Protein AF-A0A1Q6X450-F1 (afdb_monomer)

Solvent-accessible surface area (backbone atoms only — not comparable to full-atom values): 12994 Å² total; per-residue (Å²): 98,76,76,64,10,59,70,52,28,35,80,42,92,73,46,72,23,41,44,49,11,11,34,41,32,52,37,40,75,57,42,72,79,44,81,92,74,41,58,62,62,52,50,54,51,56,39,42,77,74,73,40,52,59,39,91,78,41,40,100,85,34,19,62,45,65,54,84,66,85,72,80,54,92,88,52,59,52,76,46,48,41,60,34,42,68,47,45,43,49,44,47,64,78,29,22,74,69,70,70,44,71,83,87,37,48,73,47,53,78,44,42,41,68,45,80,46,72,25,98,88,66,50,73,50,52,33,24,37,32,34,32,41,31,45,37,79,40,33,38,67,43,32,44,80,76,43,70,26,79,62,58,88,90,60,59,51,77,44,76,44,80,45,69,22,22,21,20,38,34,23,41,81,80,58,48,66,44,32,70,38,61,40,55,67,71,42,33,70,63,51,36,55,52,49,48,50,38,46,76,69,46,61,75,78,51,79,79,76,76,89,71,78,97,53,80,77,58,57,60,54,44,55,54,49,60,66,66,76,109

Structure (mmCIF, N/CA/C/O backbone):
data_AF-A0A1Q6X450-F1
#
_entry.id   AF-A0A1Q6X450-F1
#
loop_
_atom_site.group_PDB
_atom_site.id
_atom_site.type_symbol
_atom_site.label_atom_id
_atom_site.label_alt_id
_atom_site.label_comp_id
_atom_site.label_asym_id
_atom_site.label_entity_id
_atom_site.label_seq_id
_atom_site.pdbx_PDB_ins_code
_atom_site.Cartn_x
_atom_site.Cartn_y
_atom_site.Cartn_z
_atom_site.occupancy
_atom_site.B_iso_or_equiv
_atom_site.auth_seq_id
_atom_site.auth_comp_id
_atom_site.auth_asym_id
_atom_site.auth_atom_id
_atom_site.pdbx_PDB_model_num
ATOM 1 N N . MET A 1 1 ? 13.441 -11.326 -7.162 1.00 76.81 1 MET A N 1
ATOM 2 C CA . MET A 1 1 ? 12.000 -11.013 -7.055 1.00 76.81 1 MET A CA 1
ATOM 3 C C . MET A 1 1 ? 11.526 -10.972 -5.606 1.00 76.81 1 MET A C 1
ATOM 5 O O . MET A 1 1 ? 11.163 -9.900 -5.158 1.00 76.81 1 MET A O 1
ATOM 9 N N . ALA A 1 2 ? 11.617 -12.073 -4.847 1.00 89.88 2 ALA A N 1
ATOM 10 C CA . ALA A 1 2 ? 11.017 -12.195 -3.508 1.00 89.88 2 ALA A CA 1
ATOM 11 C C . ALA A 1 2 ? 11.376 -11.088 -2.494 1.00 89.88 2 ALA A C 1
ATOM 13 O O . ALA A 1 2 ? 10.480 -10.496 -1.906 1.00 89.88 2 ALA A O 1
ATOM 14 N N . ILE A 1 3 ? 12.665 -10.778 -2.308 1.00 89.81 3 ILE A N 1
ATOM 15 C CA . ILE A 1 3 ? 13.088 -9.719 -1.368 1.00 89.81 3 ILE A CA 1
ATOM 16 C C . ILE A 1 3 ? 12.647 -8.335 -1.867 1.00 89.81 3 ILE A C 1
ATOM 18 O O . ILE A 1 3 ? 12.194 -7.509 -1.089 1.00 89.81 3 ILE A O 1
ATOM 22 N N . ARG A 1 4 ? 12.719 -8.106 -3.185 1.00 89.31 4 ARG A N 1
ATOM 23 C CA . ARG A 1 4 ? 12.351 -6.828 -3.820 1.00 89.31 4 ARG A CA 1
ATOM 24 C C . ARG A 1 4 ? 10.856 -6.522 -3.697 1.00 89.31 4 ARG A C 1
ATOM 26 O O . ARG A 1 4 ? 10.482 -5.361 -3.739 1.00 89.31 4 ARG A O 1
ATOM 33 N N . ALA A 1 5 ? 10.021 -7.549 -3.537 1.00 95.06 5 ALA A N 1
ATOM 34 C CA . ALA A 1 5 ? 8.585 -7.387 -3.336 1.00 95.06 5 ALA A CA 1
ATOM 35 C C . ALA A 1 5 ? 8.258 -6.645 -2.033 1.00 95.06 5 ALA A C 1
ATOM 37 O O . ALA A 1 5 ? 7.215 -6.015 -1.949 1.00 95.06 5 ALA A O 1
ATOM 38 N N . LEU A 1 6 ? 9.148 -6.678 -1.033 1.00 93.75 6 LEU A N 1
ATOM 39 C CA . LEU A 1 6 ? 8.926 -5.989 0.241 1.00 93.75 6 LEU A CA 1
ATOM 40 C C . LEU A 1 6 ? 8.792 -4.473 0.076 1.00 93.75 6 LEU A C 1
ATOM 42 O O . LEU A 1 6 ? 8.015 -3.865 0.798 1.00 93.75 6 LEU A O 1
ATOM 46 N N . ASP A 1 7 ? 9.466 -3.885 -0.914 1.00 94.19 7 ASP A N 1
ATOM 47 C CA . ASP A 1 7 ? 9.331 -2.459 -1.228 1.00 94.19 7 ASP A CA 1
ATOM 48 C C . ASP A 1 7 ? 7.941 -2.098 -1.785 1.00 94.19 7 ASP A C 1
ATOM 50 O O . ASP A 1 7 ? 7.552 -0.939 -1.769 1.00 94.19 7 ASP A O 1
ATOM 54 N N . TYR A 1 8 ? 7.196 -3.088 -2.283 1.00 96.25 8 TYR A N 1
ATOM 55 C CA . TYR A 1 8 ? 5.859 -2.953 -2.871 1.00 96.25 8 TYR A CA 1
ATOM 56 C C . TYR A 1 8 ? 4.768 -3.491 -1.931 1.00 96.25 8 TYR A C 1
ATOM 58 O O . TYR A 1 8 ? 3.663 -3.825 -2.362 1.00 96.25 8 TYR A O 1
ATOM 66 N N . CYS A 1 9 ? 5.079 -3.616 -0.644 1.00 95.31 9 CYS A N 1
ATOM 67 C CA . CYS A 1 9 ? 4.142 -4.040 0.383 1.00 95.31 9 CYS A CA 1
ATOM 68 C C . CYS A 1 9 ? 3.647 -2.829 1.186 1.00 95.31 9 CYS A C 1
ATOM 70 O O . CYS A 1 9 ? 4.410 -1.889 1.406 1.00 95.31 9 CYS A O 1
ATOM 72 N N . PRO A 1 10 ? 2.399 -2.844 1.686 1.00 91.75 10 PRO A N 1
ATOM 73 C CA . PRO A 1 10 ? 1.980 -1.854 2.669 1.00 91.75 10 PRO A CA 1
ATOM 74 C C . PRO A 1 10 ? 2.806 -2.008 3.968 1.00 91.75 10 PRO A C 1
ATOM 76 O O . PRO A 1 10 ? 3.072 -3.139 4.389 1.00 91.75 10 PRO A O 1
ATOM 79 N N . PRO A 1 11 ? 3.181 -0.901 4.641 1.00 87.75 11 PRO A N 1
ATOM 80 C CA . PRO A 1 11 ? 4.029 -0.938 5.840 1.00 87.75 11 PRO A CA 1
ATOM 81 C C . PRO A 1 11 ? 3.287 -1.428 7.094 1.00 87.75 11 PRO A C 1
ATOM 83 O O . PRO A 1 11 ? 3.899 -1.808 8.091 1.00 87.75 11 PRO A O 1
ATOM 86 N N . THR A 1 12 ? 1.955 -1.420 7.066 1.00 86.88 12 THR A N 1
ATOM 87 C CA . THR A 1 12 ? 1.083 -1.860 8.160 1.00 86.88 12 THR A CA 1
ATOM 88 C C . THR A 1 12 ? 0.235 -3.036 7.705 1.00 86.88 12 THR A C 1
ATOM 90 O O . THR A 1 12 ? -0.052 -3.147 6.523 1.00 86.88 12 THR A O 1
ATOM 93 N N . ASP A 1 13 ? -0.153 -3.926 8.627 1.00 83.88 13 ASP A N 1
ATOM 94 C CA . ASP A 1 13 ? -1.120 -5.018 8.396 1.00 83.88 13 ASP A CA 1
ATOM 95 C C . ASP A 1 13 ? -0.927 -5.836 7.102 1.00 83.88 13 ASP A C 1
ATOM 97 O O . ASP A 1 13 ? -1.888 -6.248 6.458 1.00 83.88 13 ASP A O 1
ATOM 101 N N . LEU A 1 14 ? 0.337 -6.101 6.751 1.00 89.94 14 LEU A N 1
ATOM 102 C CA . LEU A 1 14 ? 0.723 -6.902 5.591 1.00 89.94 14 LEU A CA 1
ATOM 103 C C . LEU A 1 14 ? 0.071 -8.293 5.603 1.00 89.94 14 LEU A C 1
ATOM 105 O O . LEU A 1 14 ? 0.249 -9.062 6.553 1.00 89.94 14 LEU A O 1
ATOM 109 N N . THR A 1 15 ? -0.609 -8.644 4.511 1.00 91.94 15 THR A N 1
ATOM 110 C CA . THR A 1 15 ? -1.153 -9.986 4.271 1.00 91.94 15 THR A CA 1
ATOM 111 C C . THR A 1 15 ? -0.384 -10.729 3.175 1.00 91.94 15 THR A C 1
ATOM 113 O O . THR A 1 15 ? 0.330 -10.138 2.364 1.00 91.94 15 THR A O 1
ATOM 116 N N . PHE A 1 16 ? -0.567 -12.051 3.090 1.00 95.69 16 PHE A N 1
ATOM 117 C CA . PHE A 1 16 ? -0.011 -12.838 1.981 1.00 95.69 16 PHE A CA 1
ATOM 118 C C . PHE A 1 16 ? -0.564 -12.426 0.611 1.00 95.69 16 PHE A C 1
ATOM 120 O O . PHE A 1 16 ? 0.135 -12.567 -0.390 1.00 95.69 16 PHE A O 1
ATOM 127 N N . SER A 1 17 ? -1.793 -11.905 0.567 1.00 95.81 17 SER A N 1
ATOM 128 C CA . SER A 1 17 ? -2.412 -11.416 -0.669 1.00 95.81 17 SER A CA 1
ATOM 129 C C . SER A 1 17 ? -1.717 -10.147 -1.163 1.00 95.81 17 SER A C 1
ATOM 131 O O . SER A 1 17 ? -1.435 -10.020 -2.353 1.00 95.81 17 SER A O 1
ATOM 133 N N . ASP A 1 18 ? -1.372 -9.247 -0.237 1.00 96.00 18 ASP A N 1
ATOM 134 C CA . ASP A 1 18 ? -0.605 -8.038 -0.544 1.00 96.00 18 ASP A CA 1
ATOM 135 C C . ASP A 1 18 ? 0.801 -8.400 -1.022 1.00 96.00 18 ASP A C 1
ATOM 137 O O . ASP A 1 18 ? 1.260 -7.878 -2.033 1.00 96.00 18 ASP A O 1
ATOM 141 N N . TYR A 1 19 ? 1.462 -9.350 -0.348 1.00 97.25 19 TYR A N 1
ATOM 142 C CA . TYR A 1 19 ? 2.783 -9.824 -0.760 1.00 97.25 19 TYR A CA 1
ATOM 143 C C . TYR A 1 19 ? 2.768 -10.466 -2.154 1.00 97.25 19 TYR A C 1
ATOM 145 O O . TYR A 1 19 ? 3.679 -10.227 -2.947 1.00 97.25 19 TYR A O 1
ATOM 153 N N . LEU A 1 20 ? 1.740 -11.257 -2.482 1.00 97.75 20 LEU A N 1
ATOM 154 C CA . LEU A 1 20 ? 1.579 -11.830 -3.820 1.00 97.75 20 LEU A CA 1
ATOM 155 C C . LEU A 1 20 ? 1.474 -10.725 -4.876 1.00 97.75 20 LEU A C 1
ATOM 157 O O . LEU A 1 20 ? 2.218 -10.741 -5.854 1.00 97.75 20 LEU A O 1
ATOM 161 N N . SER A 1 21 ? 0.600 -9.742 -4.668 1.00 97.88 21 SER A N 1
ATOM 162 C CA . SER A 1 21 ? 0.447 -8.623 -5.601 1.00 97.88 21 SER A CA 1
ATOM 163 C C . SER A 1 21 ? 1.714 -7.778 -5.706 1.00 97.88 21 SER A C 1
ATOM 165 O O . SER A 1 21 ? 2.116 -7.416 -6.812 1.00 97.88 21 SER A O 1
ATOM 167 N N . ALA A 1 22 ? 2.418 -7.555 -4.598 1.00 97.56 22 ALA A N 1
ATOM 168 C CA . ALA A 1 22 ? 3.719 -6.896 -4.581 1.00 97.56 22 ALA A CA 1
ATOM 169 C C . ALA A 1 22 ? 4.762 -7.656 -5.413 1.00 97.56 22 ALA A C 1
ATOM 171 O O . ALA A 1 22 ? 5.470 -7.060 -6.227 1.00 97.56 22 ALA A O 1
ATOM 172 N N . LEU A 1 23 ? 4.814 -8.983 -5.259 1.00 97.12 23 LEU A N 1
ATOM 173 C CA . LEU A 1 23 ? 5.728 -9.867 -5.976 1.00 97.12 23 LEU A CA 1
ATOM 174 C C . LEU A 1 23 ? 5.482 -9.852 -7.485 1.00 97.12 23 LEU A C 1
ATOM 176 O O . LEU A 1 23 ? 6.441 -9.774 -8.252 1.00 97.12 23 LEU A O 1
ATOM 180 N N . LEU A 1 24 ? 4.217 -9.907 -7.902 1.00 96.94 24 LEU A N 1
ATOM 181 C CA . LEU A 1 24 ? 3.833 -9.818 -9.311 1.00 96.94 24 LEU A CA 1
ATOM 182 C C . LEU A 1 24 ? 4.165 -8.435 -9.886 1.00 96.94 24 LEU A C 1
ATOM 184 O O . LEU A 1 24 ? 4.642 -8.335 -11.014 1.00 96.94 24 LEU A O 1
ATOM 188 N N . THR A 1 25 ? 3.947 -7.372 -9.107 1.00 96.69 25 THR A N 1
ATOM 189 C CA . THR A 1 25 ? 4.183 -5.990 -9.554 1.00 96.69 25 THR A CA 1
ATOM 190 C C . THR A 1 25 ? 5.661 -5.733 -9.797 1.00 96.69 25 THR A C 1
ATOM 192 O O . THR A 1 25 ? 6.027 -5.274 -10.875 1.00 96.69 25 THR A O 1
ATOM 195 N N . ILE A 1 26 ? 6.524 -6.074 -8.835 1.00 94.94 26 ILE A N 1
ATOM 196 C CA . ILE A 1 26 ? 7.964 -5.842 -8.991 1.00 94.94 26 ILE A CA 1
ATOM 197 C C . ILE A 1 26 ? 8.580 -6.722 -10.079 1.00 94.94 26 ILE A C 1
ATOM 199 O O . ILE A 1 26 ? 9.577 -6.340 -10.686 1.00 94.94 26 ILE A O 1
ATOM 203 N N . ASP A 1 27 ? 8.001 -7.895 -10.340 1.00 94.12 27 ASP A N 1
ATOM 204 C CA . ASP A 1 27 ? 8.377 -8.687 -11.507 1.00 94.12 27 ASP A CA 1
ATOM 205 C C . ASP A 1 27 ? 8.092 -7.933 -12.800 1.00 94.12 27 ASP A C 1
ATOM 207 O O . ASP A 1 27 ? 8.984 -7.784 -13.623 1.00 94.12 27 ASP A O 1
ATOM 211 N N . ARG A 1 28 ? 6.873 -7.399 -12.940 1.00 93.81 28 ARG A N 1
ATOM 212 C CA . ARG A 1 28 ? 6.440 -6.649 -14.123 1.00 93.81 28 ARG A CA 1
ATOM 213 C C . ARG A 1 28 ? 7.253 -5.390 -14.367 1.00 93.81 28 ARG A C 1
ATOM 215 O O . ARG A 1 28 ? 7.513 -5.059 -15.515 1.00 93.81 28 ARG A O 1
ATOM 222 N N . GLU A 1 29 ? 7.688 -4.713 -13.313 1.00 93.06 29 GLU A N 1
ATOM 223 C CA . GLU A 1 29 ? 8.533 -3.523 -13.448 1.00 93.06 29 GLU A CA 1
ATOM 224 C C . GLU A 1 29 ? 9.969 -3.843 -13.886 1.00 93.06 29 GLU A C 1
ATOM 226 O O . GLU A 1 29 ? 10.608 -3.020 -14.534 1.00 93.06 29 GLU A O 1
ATOM 231 N N . VAL A 1 30 ? 10.487 -5.028 -13.550 1.00 90.94 30 VAL A N 1
ATOM 232 C CA . VAL A 1 30 ? 11.853 -5.441 -13.916 1.00 90.94 30 VAL A CA 1
ATOM 233 C C . VAL A 1 30 ? 11.877 -6.232 -15.226 1.00 90.94 30 VAL A C 1
ATOM 235 O O . VAL A 1 30 ? 12.854 -6.166 -15.963 1.00 90.94 30 VAL A O 1
ATOM 238 N N . VAL A 1 31 ? 10.818 -6.991 -15.504 1.00 90.75 31 VAL A N 1
ATOM 239 C CA . VAL A 1 31 ? 10.633 -7.835 -16.688 1.00 90.75 31 VAL A CA 1
ATOM 240 C C . VAL A 1 31 ? 9.195 -7.637 -17.196 1.00 90.75 31 VAL A C 1
ATOM 242 O O . VAL A 1 31 ? 8.286 -8.398 -16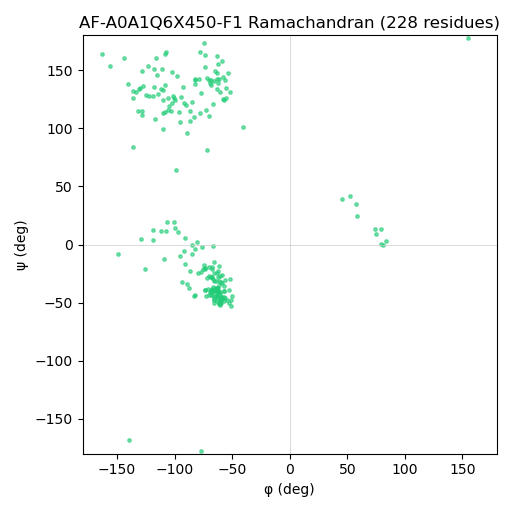.837 1.00 90.75 31 VAL A O 1
ATOM 245 N N . PRO A 1 32 ? 8.945 -6.589 -18.008 1.00 89.00 32 PRO A N 1
ATOM 246 C CA . PRO A 1 32 ? 7.602 -6.284 -18.501 1.00 89.00 32 PRO A CA 1
ATOM 247 C C . PRO A 1 32 ? 7.000 -7.436 -19.308 1.00 89.00 32 PRO A C 1
ATOM 249 O O . PRO A 1 32 ? 5.861 -7.838 -19.066 1.00 89.00 32 PRO A O 1
ATOM 252 N N . ASP A 1 33 ? 7.796 -8.011 -20.207 1.00 86.31 33 ASP A N 1
ATOM 253 C CA . ASP A 1 33 ? 7.435 -9.173 -21.010 1.00 86.31 33 ASP A CA 1
ATOM 254 C C . ASP A 1 33 ? 7.946 -10.464 -20.349 1.00 86.31 33 ASP A C 1
ATOM 256 O O . ASP A 1 33 ? 9.139 -10.768 -20.388 1.00 86.31 33 ASP A O 1
ATOM 260 N N . ASP A 1 34 ? 7.034 -11.239 -19.753 1.00 88.06 34 ASP A N 1
ATOM 261 C CA . ASP A 1 34 ? 7.338 -12.546 -19.166 1.00 88.06 34 ASP A CA 1
ATOM 262 C C . ASP A 1 34 ? 6.957 -13.736 -20.068 1.00 88.06 34 ASP A C 1
ATOM 264 O O . ASP A 1 34 ? 6.954 -14.871 -19.583 1.00 88.06 34 ASP A O 1
ATOM 268 N N . TYR A 1 35 ? 6.676 -13.541 -21.368 1.00 82.25 35 TYR A N 1
ATOM 269 C CA . TYR A 1 35 ? 6.163 -14.600 -22.259 1.00 82.25 35 TYR A CA 1
ATOM 270 C C . TYR A 1 35 ? 7.065 -15.838 -22.326 1.00 82.25 35 TYR A C 1
ATOM 272 O O . TYR A 1 35 ? 6.561 -16.949 -22.493 1.00 82.25 35 TYR A O 1
ATOM 280 N N . GLN A 1 36 ? 8.384 -15.675 -22.171 1.00 82.88 36 GLN A N 1
ATOM 281 C CA . GLN A 1 36 ? 9.334 -16.788 -22.257 1.00 82.88 36 GLN A CA 1
ATOM 282 C C . GLN A 1 36 ? 9.106 -17.856 -21.174 1.00 82.88 36 GLN A C 1
ATOM 284 O O . GLN A 1 36 ? 9.264 -19.046 -21.449 1.00 82.88 36 GLN A O 1
ATOM 289 N N . TYR A 1 37 ? 8.746 -17.446 -19.953 1.00 85.00 37 TYR A N 1
ATOM 290 C CA . TYR A 1 37 ? 8.660 -18.349 -18.797 1.00 85.00 37 TYR A CA 1
ATOM 291 C C . TYR A 1 37 ? 7.298 -18.321 -18.086 1.00 85.00 37 TYR A C 1
ATOM 293 O O . TYR A 1 37 ? 6.955 -19.272 -17.382 1.00 85.00 37 TYR A O 1
ATOM 301 N N . GLY A 1 38 ? 6.510 -17.258 -18.259 1.00 90.00 38 GLY A N 1
ATOM 302 C CA . GLY A 1 38 ? 5.180 -17.096 -17.671 1.00 90.00 38 GLY A CA 1
ATOM 303 C C . GLY A 1 38 ? 5.167 -17.183 -16.144 1.00 90.00 38 GLY A C 1
ATOM 304 O O . GLY A 1 38 ? 4.227 -17.746 -15.571 1.00 90.00 38 GLY A O 1
ATOM 305 N N . TYR A 1 39 ? 6.219 -16.698 -15.472 1.00 89.81 39 TYR A N 1
ATOM 306 C CA . TYR A 1 39 ? 6.399 -16.860 -14.025 1.00 89.81 39 TYR A CA 1
ATOM 307 C C . TYR A 1 39 ? 5.221 -16.302 -13.226 1.00 89.81 39 TYR A C 1
ATOM 309 O O . TYR A 1 39 ? 4.770 -16.951 -12.279 1.00 89.81 39 TYR A O 1
ATOM 317 N N . ARG A 1 40 ? 4.671 -15.149 -13.626 1.00 93.81 40 ARG A N 1
ATOM 318 C CA . ARG A 1 40 ? 3.553 -14.504 -12.919 1.00 93.81 40 ARG A CA 1
ATOM 319 C C . ARG A 1 40 ? 2.312 -15.389 -12.879 1.00 93.81 40 ARG A C 1
ATOM 321 O O . ARG A 1 40 ? 1.690 -15.546 -11.829 1.00 93.81 40 ARG A O 1
ATOM 328 N N . LYS A 1 41 ? 2.007 -16.063 -13.991 1.00 94.19 41 LYS A N 1
ATOM 329 C CA . LYS A 1 41 ? 0.891 -17.014 -14.082 1.00 94.19 41 LYS A CA 1
ATOM 330 C C . LYS A 1 41 ? 1.082 -18.214 -13.151 1.00 94.19 41 LYS A C 1
ATOM 332 O O . LYS A 1 41 ? 0.130 -18.636 -12.494 1.00 94.19 41 LYS A O 1
ATOM 337 N N . TRP A 1 42 ? 2.296 -18.760 -13.080 1.00 94.62 42 TRP A N 1
ATOM 338 C CA . TRP A 1 42 ? 2.608 -19.873 -12.178 1.00 94.62 42 TRP A CA 1
ATOM 339 C C . TRP A 1 42 ? 2.560 -19.460 -10.708 1.00 94.62 42 TRP A C 1
ATOM 341 O O . TRP A 1 42 ? 2.030 -20.213 -9.894 1.00 94.62 42 TRP A O 1
ATOM 351 N N . LEU A 1 43 ? 3.048 -18.264 -10.368 1.00 95.25 43 LEU A N 1
ATOM 352 C CA . LEU A 1 43 ? 2.954 -17.715 -9.015 1.00 95.25 43 LEU A CA 1
ATOM 353 C C . LEU A 1 43 ? 1.494 -17.560 -8.582 1.00 95.25 43 LEU A C 1
ATOM 355 O O . LEU A 1 43 ? 1.123 -18.096 -7.541 1.00 95.25 43 LEU A O 1
ATOM 359 N N . LEU A 1 44 ? 0.651 -16.928 -9.404 1.00 95.62 44 LEU A N 1
ATOM 360 C CA . LEU A 1 44 ? -0.786 -16.811 -9.133 1.00 95.62 44 LEU A CA 1
ATOM 361 C C . LEU A 1 44 ? -1.437 -18.173 -8.889 1.00 95.62 44 LEU A C 1
ATOM 363 O O . LEU A 1 44 ? -2.154 -18.350 -7.904 1.00 95.62 44 LEU A O 1
ATOM 367 N N . LYS A 1 45 ? -1.163 -19.147 -9.765 1.00 96.31 45 LYS A N 1
ATOM 368 C CA . LYS A 1 45 ? -1.706 -20.498 -9.622 1.00 96.31 45 LYS A CA 1
ATOM 369 C C . LYS A 1 45 ? -1.251 -21.142 -8.310 1.00 96.31 45 LYS A C 1
ATOM 371 O O . LYS A 1 45 ? -2.091 -21.620 -7.556 1.00 96.31 45 LYS A O 1
ATOM 376 N N . ASN A 1 46 ? 0.052 -21.142 -8.039 1.00 96.69 46 ASN A N 1
ATOM 377 C CA . ASN A 1 46 ? 0.618 -21.808 -6.870 1.00 96.69 46 ASN A CA 1
ATOM 378 C C . ASN A 1 46 ? 0.094 -21.193 -5.570 1.00 96.69 46 ASN A C 1
ATOM 380 O O . ASN A 1 46 ? -0.308 -21.928 -4.680 1.00 96.69 46 ASN A O 1
ATOM 384 N N . PHE A 1 47 ? 0.037 -19.863 -5.459 1.00 97.25 47 PHE A N 1
ATOM 385 C CA . PHE A 1 47 ? -0.542 -19.208 -4.282 1.00 97.25 47 PHE A CA 1
ATOM 386 C C . PHE A 1 47 ? -2.028 -19.550 -4.115 1.00 97.25 47 PHE A C 1
ATOM 388 O O . PHE A 1 47 ? -2.469 -19.846 -3.002 1.00 97.25 47 PHE A O 1
ATOM 395 N N . ASN A 1 48 ? -2.783 -19.594 -5.217 1.00 97.31 48 ASN A N 1
ATOM 396 C CA . ASN A 1 48 ? -4.192 -19.972 -5.182 1.00 97.31 48 ASN A CA 1
ATOM 397 C C . ASN A 1 48 ? -4.402 -21.439 -4.765 1.00 97.31 48 ASN A C 1
ATOM 399 O O . ASN A 1 48 ? -5.391 -21.726 -4.092 1.00 97.31 48 ASN A O 1
ATOM 403 N N . ASP A 1 49 ? -3.473 -22.347 -5.083 1.00 97.81 49 ASP A N 1
ATOM 404 C CA . ASP A 1 49 ? -3.502 -23.736 -4.596 1.00 97.81 49 ASP A CA 1
ATOM 405 C C . ASP A 1 49 ? -3.396 -23.810 -3.051 1.00 97.81 49 ASP A C 1
ATOM 407 O O . ASP A 1 49 ? -3.895 -24.758 -2.446 1.00 97.81 49 ASP A O 1
ATOM 411 N N . TYR A 1 50 ? -2.840 -22.778 -2.398 1.00 97.31 50 TYR A N 1
ATOM 412 C CA . TYR A 1 50 ? -2.830 -22.600 -0.935 1.00 97.31 50 TYR A CA 1
ATOM 413 C C . TYR A 1 50 ? -3.946 -21.673 -0.416 1.00 97.31 50 TYR A C 1
ATOM 415 O O . TYR A 1 50 ? -3.935 -21.269 0.746 1.00 97.31 50 TYR A O 1
ATOM 423 N N . GLY A 1 51 ? -4.915 -21.309 -1.260 1.00 97.19 51 GLY A N 1
ATOM 424 C CA . GLY A 1 51 ? -6.020 -20.419 -0.896 1.00 97.19 51 GLY A CA 1
ATOM 425 C C . GLY A 1 51 ? -5.640 -18.938 -0.788 1.00 97.19 51 GLY A C 1
ATOM 426 O O . GLY A 1 51 ? -6.466 -18.135 -0.353 1.00 97.19 51 GLY A O 1
ATOM 427 N N . ILE A 1 52 ? -4.428 -18.555 -1.200 1.00 97.19 52 ILE A N 1
ATOM 428 C CA . ILE A 1 52 ? -3.982 -17.161 -1.220 1.00 97.19 52 ILE A CA 1
ATOM 429 C C . ILE A 1 52 ? -4.300 -16.573 -2.593 1.00 97.19 52 ILE A C 1
ATOM 431 O O . ILE A 1 52 ? -3.847 -17.067 -3.623 1.00 97.19 52 ILE A O 1
ATOM 435 N N . ARG A 1 53 ? -5.087 -15.502 -2.608 1.00 96.38 53 ARG A N 1
ATOM 436 C CA . ARG A 1 53 ? -5.461 -14.783 -3.831 1.00 96.38 53 ARG A CA 1
ATOM 437 C C . ARG A 1 53 ? -4.736 -13.445 -3.887 1.00 96.38 53 ARG A C 1
ATOM 439 O O . ARG A 1 53 ? -4.176 -13.003 -2.892 1.00 96.38 53 ARG A O 1
ATOM 446 N N . GLN A 1 54 ? -4.743 -12.808 -5.052 1.00 95.50 54 GLN A N 1
ATOM 447 C CA . GLN A 1 54 ? -4.257 -11.434 -5.201 1.00 95.50 54 GLN A CA 1
ATOM 448 C C . GLN A 1 54 ? -5.022 -10.458 -4.294 1.00 95.50 54 GLN A C 1
ATOM 450 O O . GLN A 1 54 ? -6.162 -10.724 -3.893 1.00 95.50 54 GLN A O 1
ATOM 455 N N . ALA A 1 55 ? -4.403 -9.320 -3.992 1.00 94.12 55 ALA A N 1
ATOM 456 C CA . ALA A 1 55 ? -5.027 -8.262 -3.213 1.00 94.12 55 ALA A CA 1
ATOM 457 C C . ALA A 1 55 ? -6.259 -7.653 -3.916 1.00 94.12 55 ALA A C 1
ATOM 459 O O . ALA A 1 55 ? -6.469 -7.805 -5.123 1.00 94.12 55 ALA A O 1
ATOM 460 N N . GLY A 1 56 ? -7.091 -6.950 -3.141 1.00 86.75 56 GLY A N 1
ATOM 461 C CA . GLY A 1 56 ? -8.391 -6.454 -3.605 1.00 86.75 56 GLY A CA 1
ATOM 462 C C . GLY A 1 56 ? -8.326 -5.360 -4.679 1.00 86.75 56 GLY A C 1
ATOM 463 O O . GLY A 1 56 ? -9.114 -5.390 -5.620 1.00 86.75 56 GLY A O 1
ATOM 464 N N . GLU A 1 57 ? -7.397 -4.405 -4.568 1.00 88.00 57 GLU A N 1
ATOM 465 C CA . GLU A 1 57 ? -7.234 -3.290 -5.521 1.00 88.00 57 GLU A CA 1
ATOM 466 C C . GLU A 1 57 ? -6.096 -3.582 -6.525 1.00 88.00 57 GLU A C 1
ATOM 468 O O . GLU A 1 57 ? -5.073 -2.902 -6.552 1.00 88.00 57 GLU A O 1
ATOM 473 N N . THR A 1 58 ? -6.271 -4.617 -7.353 1.00 94.69 58 THR A N 1
ATOM 474 C CA . THR A 1 58 ? -5.269 -5.082 -8.335 1.00 94.69 58 THR A CA 1
ATOM 475 C C . THR A 1 58 ? -5.735 -4.937 -9.783 1.00 94.69 58 THR A C 1
ATOM 477 O O . THR A 1 58 ? -6.927 -4.775 -10.060 1.00 94.69 58 THR A O 1
ATOM 480 N N . ASP A 1 59 ? -4.781 -4.938 -10.708 1.00 94.06 59 ASP A N 1
ATOM 481 C CA . ASP A 1 59 ? -5.013 -5.050 -12.146 1.00 94.06 59 ASP A CA 1
ATOM 482 C C . ASP A 1 59 ? -5.388 -6.500 -12.528 1.00 94.06 59 ASP A C 1
ATOM 484 O O . ASP A 1 59 ? -5.361 -7.414 -11.695 1.00 94.06 59 ASP A O 1
ATOM 488 N N . VAL A 1 60 ? -5.767 -6.732 -13.786 1.00 90.25 60 VAL A N 1
ATOM 489 C CA . VAL A 1 60 ? -6.258 -8.032 -14.286 1.00 90.25 60 VAL A CA 1
ATOM 490 C C . VAL A 1 60 ? -5.251 -9.173 -14.119 1.00 90.25 60 VAL A C 1
ATOM 492 O O . VAL A 1 60 ? -5.644 -10.333 -14.008 1.00 90.25 60 VAL A O 1
ATOM 495 N N . ASP A 1 61 ? -3.962 -8.845 -14.079 1.00 91.31 61 ASP A N 1
ATOM 496 C CA . ASP A 1 61 ? -2.836 -9.765 -13.906 1.00 91.31 61 ASP A CA 1
ATOM 497 C C . ASP A 1 61 ? -2.433 -9.960 -12.428 1.00 91.31 61 ASP A C 1
ATOM 499 O O . ASP A 1 61 ? -1.440 -10.628 -12.141 1.00 91.31 61 ASP A O 1
ATOM 503 N N . GLY A 1 62 ? -3.189 -9.388 -11.482 1.00 94.50 62 GLY A N 1
ATOM 504 C CA . GLY A 1 62 ? -2.948 -9.495 -10.041 1.00 94.50 62 GLY A CA 1
ATOM 505 C C . GLY A 1 62 ? -1.877 -8.548 -9.493 1.00 94.50 62 GLY A C 1
ATOM 506 O O . GLY A 1 62 ? -1.632 -8.555 -8.281 1.00 94.50 62 GLY A O 1
ATOM 507 N N . THR A 1 63 ? -1.260 -7.724 -10.344 1.00 96.81 63 THR A N 1
ATOM 508 C CA . THR A 1 63 ? -0.344 -6.653 -9.925 1.00 96.81 63 THR A CA 1
ATOM 509 C C . THR A 1 63 ? -1.101 -5.482 -9.302 1.00 96.81 63 THR A C 1
ATOM 511 O O . THR A 1 63 ? -2.311 -5.330 -9.468 1.00 96.81 63 THR A O 1
ATOM 514 N N . TRP A 1 64 ? -0.398 -4.618 -8.579 1.00 97.50 64 TRP A N 1
ATOM 515 C CA . TRP A 1 64 ? -0.950 -3.350 -8.134 1.00 97.50 64 TRP A CA 1
ATOM 516 C C . TRP A 1 64 ? -1.343 -2.486 -9.330 1.00 97.50 64 TRP A C 1
ATOM 518 O O . TRP A 1 64 ? -0.651 -2.440 -10.352 1.00 97.50 64 TRP A O 1
ATOM 528 N N . LYS A 1 65 ? -2.456 -1.766 -9.190 1.00 96.00 65 LYS A N 1
ATOM 529 C CA . LYS A 1 65 ? -2.840 -0.749 -10.168 1.00 96.00 65 LYS A CA 1
ATOM 530 C C . LYS A 1 65 ? -1.866 0.415 -10.093 1.00 96.00 65 LYS A C 1
ATOM 532 O O . LYS A 1 65 ? -1.522 0.863 -8.997 1.00 96.00 65 LYS A O 1
ATOM 537 N N . ARG A 1 66 ? -1.461 0.929 -11.253 1.00 95.00 66 ARG A N 1
ATOM 538 C CA . ARG A 1 66 ? -0.738 2.199 -11.293 1.00 95.00 66 ARG A CA 1
ATOM 539 C C . ARG A 1 66 ? -1.628 3.328 -10.783 1.00 95.00 66 ARG A C 1
ATOM 541 O O . ARG A 1 66 ? -2.845 3.289 -10.953 1.00 95.00 66 ARG A O 1
ATOM 548 N N . CYS A 1 67 ? -1.006 4.310 -10.143 1.00 93.75 67 CYS A N 1
ATOM 549 C CA . CYS A 1 67 ? -1.682 5.529 -9.742 1.00 93.75 67 CYS A CA 1
ATOM 550 C C . CYS A 1 67 ? -2.078 6.305 -11.002 1.00 93.75 67 CYS A C 1
ATOM 552 O O . CYS A 1 67 ? -1.232 6.648 -11.823 1.00 93.75 67 CYS A O 1
ATOM 554 N N . ASP A 1 68 ? -3.373 6.544 -11.155 1.00 90.69 68 ASP A N 1
ATOM 555 C CA . ASP A 1 68 ? -3.994 7.260 -12.272 1.00 90.69 68 ASP A CA 1
ATOM 556 C C . ASP A 1 68 ? -4.586 8.609 -11.833 1.00 90.69 68 ASP A C 1
ATOM 558 O O . ASP A 1 68 ? -5.358 9.230 -12.560 1.00 90.69 68 ASP A O 1
ATOM 562 N N . GLN A 1 69 ? -4.255 9.049 -10.618 1.00 91.44 69 GLN A N 1
ATOM 563 C CA . GLN A 1 69 ? -4.785 10.273 -10.035 1.00 91.44 69 GLN A CA 1
ATOM 564 C C . GLN A 1 69 ? -4.010 11.492 -10.541 1.00 91.44 69 GLN A C 1
ATOM 566 O O . GLN A 1 69 ? -2.787 11.452 -10.680 1.00 91.44 69 GLN A O 1
ATOM 571 N N . GLU A 1 70 ? -4.712 12.602 -10.766 1.00 92.38 70 GLU A N 1
ATOM 572 C CA . GLU A 1 70 ? -4.064 13.888 -11.019 1.00 92.38 70 GLU A CA 1
ATOM 573 C C . GLU A 1 70 ? -3.463 14.422 -9.715 1.00 92.38 70 GLU A C 1
ATOM 575 O O . GLU A 1 70 ? -4.178 14.704 -8.750 1.00 92.38 70 GLU A O 1
ATOM 580 N N . LEU A 1 71 ? -2.135 14.538 -9.688 1.00 93.56 71 LEU A N 1
ATOM 581 C CA . LEU A 1 71 ? -1.367 14.938 -8.513 1.00 93.56 71 LEU A CA 1
ATOM 582 C C . LEU A 1 71 ? -0.659 16.270 -8.763 1.00 93.56 71 LEU A C 1
ATOM 584 O O . LEU A 1 71 ? -0.216 16.592 -9.868 1.00 93.56 71 LEU A O 1
ATOM 588 N N . ILE A 1 72 ? -0.551 17.060 -7.705 1.00 91.81 72 ILE A N 1
ATOM 589 C CA . ILE A 1 72 ? 0.125 18.347 -7.689 1.00 91.81 72 ILE A CA 1
ATOM 590 C C . ILE A 1 72 ? 1.607 18.100 -7.402 1.00 91.81 72 ILE A C 1
ATOM 592 O O . ILE A 1 72 ? 1.966 17.668 -6.308 1.00 91.81 72 ILE A O 1
ATOM 596 N N . TYR A 1 73 ? 2.451 18.422 -8.384 1.00 88.19 73 TYR A N 1
ATOM 597 C CA . TYR A 1 73 ? 3.917 18.360 -8.288 1.00 88.19 73 TYR A CA 1
ATOM 598 C C . TYR A 1 73 ? 4.581 19.743 -8.255 1.00 88.19 73 TYR A C 1
ATOM 600 O O . TYR A 1 73 ? 5.763 19.862 -7.958 1.00 88.19 73 TYR A O 1
ATOM 608 N N . SER A 1 74 ? 3.840 20.812 -8.565 1.00 79.88 74 SER A N 1
ATOM 609 C CA . SER A 1 74 ? 4.391 22.159 -8.798 1.00 79.88 74 SER A CA 1
ATOM 610 C C . SER A 1 74 ? 5.024 22.819 -7.572 1.00 79.88 74 SER A C 1
ATOM 612 O O . SER A 1 74 ? 5.722 23.822 -7.707 1.00 79.88 74 SER A O 1
ATOM 614 N N . ARG A 1 75 ? 4.763 22.281 -6.381 1.00 73.06 75 ARG A N 1
ATOM 615 C CA . ARG A 1 75 ? 5.287 22.765 -5.100 1.00 73.06 75 ARG A CA 1
ATOM 616 C C . ARG A 1 75 ? 6.147 21.721 -4.394 1.00 73.06 75 ARG A C 1
ATOM 618 O O . ARG A 1 75 ? 6.445 21.905 -3.218 1.00 73.06 75 ARG A O 1
ATOM 625 N N . SER A 1 76 ? 6.524 20.661 -5.110 1.0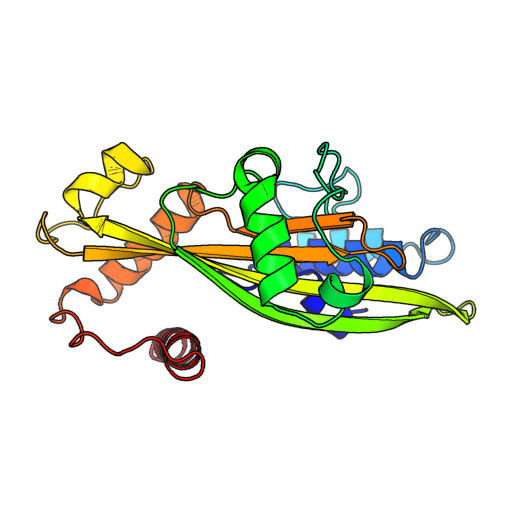0 74.75 76 SER A N 1
ATOM 626 C CA . SER A 1 76 ? 7.431 19.639 -4.615 1.00 74.75 76 SER A CA 1
ATOM 627 C C . SER A 1 76 ? 8.760 19.684 -5.363 1.00 74.75 76 SER A C 1
ATOM 629 O O . SER A 1 76 ? 8.802 19.762 -6.593 1.00 74.75 76 SER A O 1
ATOM 631 N N . HIS A 1 77 ? 9.860 19.629 -4.625 1.00 79.31 77 HIS A N 1
ATOM 632 C CA . HIS A 1 77 ? 11.200 19.502 -5.173 1.00 79.31 77 HIS A CA 1
ATOM 633 C C . HIS A 1 77 ? 11.490 18.032 -5.460 1.00 79.31 77 HIS A C 1
ATOM 635 O O . HIS A 1 77 ? 11.656 17.231 -4.544 1.00 79.31 77 HIS A O 1
ATOM 641 N N . TYR A 1 78 ? 11.564 17.686 -6.748 1.00 77.12 78 TYR A N 1
ATOM 642 C CA . TYR A 1 78 ? 11.817 16.317 -7.197 1.00 77.12 78 TYR A CA 1
ATOM 643 C C . TYR A 1 78 ? 13.040 15.684 -6.516 1.00 77.12 78 TYR A C 1
ATOM 645 O O . TYR A 1 78 ? 12.917 14.619 -5.919 1.00 77.12 78 TYR A O 1
ATOM 653 N N . ASP A 1 79 ? 14.184 16.368 -6.563 1.00 78.50 79 ASP A N 1
ATOM 654 C CA . ASP A 1 79 ? 15.444 15.886 -5.986 1.00 78.50 79 ASP A CA 1
ATOM 655 C C . ASP A 1 79 ? 15.290 15.578 -4.486 1.00 78.50 79 ASP A C 1
ATOM 657 O O . ASP A 1 79 ? 15.604 14.483 -4.032 1.00 78.50 79 ASP A O 1
ATOM 661 N N . SER A 1 80 ? 14.649 16.483 -3.739 1.00 81.56 80 SER A N 1
ATOM 662 C CA . SER A 1 80 ? 14.336 16.280 -2.322 1.00 81.56 80 SER A CA 1
ATOM 663 C C . SER A 1 80 ? 13.382 15.107 -2.075 1.00 81.56 80 SER A C 1
ATOM 665 O O . SER A 1 80 ? 13.589 14.359 -1.120 1.00 81.56 80 SER A O 1
ATOM 667 N N . MET A 1 81 ? 12.378 14.865 -2.930 1.00 81.56 81 MET A N 1
ATOM 668 C CA . MET A 1 81 ? 11.480 13.704 -2.782 1.00 81.56 81 MET A CA 1
ATOM 669 C C . MET A 1 81 ? 12.216 12.358 -2.871 1.00 81.56 81 MET A C 1
ATOM 671 O O . MET A 1 81 ? 11.679 11.354 -2.405 1.00 81.56 81 MET A O 1
ATOM 675 N N . LEU A 1 82 ? 13.435 12.315 -3.423 1.00 80.62 82 LEU A N 1
ATOM 676 C CA . LEU A 1 82 ? 14.231 11.089 -3.514 1.00 80.62 82 LEU A CA 1
ATOM 677 C C . LEU A 1 82 ? 14.824 10.640 -2.174 1.00 80.62 82 LEU A C 1
ATOM 679 O O . LEU A 1 82 ? 15.181 9.470 -2.028 1.00 80.62 82 LEU A O 1
ATOM 683 N N . HIS A 1 83 ? 14.959 11.544 -1.202 1.00 82.06 83 HIS A N 1
ATOM 684 C CA . HIS A 1 83 ? 15.681 11.240 0.037 1.00 82.06 83 HIS A CA 1
ATOM 685 C C . HIS A 1 83 ? 15.177 11.967 1.290 1.00 82.06 83 HIS A C 1
ATOM 687 O O . HIS A 1 83 ? 15.629 11.649 2.389 1.00 82.06 83 HIS A O 1
ATOM 693 N N . GLU A 1 84 ? 14.262 12.932 1.174 1.00 90.62 84 GLU A N 1
ATOM 694 C CA . GLU A 1 84 ? 13.833 13.785 2.283 1.00 90.62 84 GLU A CA 1
ATOM 695 C C . GLU A 1 84 ? 12.388 13.482 2.735 1.00 90.62 84 GLU A C 1
ATOM 697 O O . GLU A 1 84 ? 11.428 13.782 2.020 1.00 90.62 84 GLU A O 1
ATOM 702 N N . PRO A 1 85 ? 12.190 12.946 3.959 1.00 93.56 85 PRO A N 1
ATOM 703 C CA . PRO A 1 85 ? 10.856 12.646 4.487 1.00 93.56 85 PRO A CA 1
ATOM 704 C C . PRO A 1 85 ? 9.921 13.855 4.579 1.00 93.56 85 PRO A C 1
ATOM 706 O O . PRO A 1 85 ? 8.713 13.709 4.400 1.00 93.56 85 PRO A O 1
ATOM 709 N N . GLN A 1 86 ? 10.456 15.054 4.845 1.00 92.19 86 GLN A N 1
ATOM 710 C CA . GLN A 1 86 ? 9.650 16.278 4.935 1.00 92.19 86 GLN A CA 1
ATOM 711 C C . GLN A 1 86 ? 9.047 16.666 3.584 1.00 92.19 86 GLN A C 1
ATOM 713 O O . GLN A 1 86 ? 7.896 17.102 3.526 1.00 92.19 86 GLN A O 1
ATOM 718 N N . GLU A 1 87 ? 9.793 16.454 2.503 1.00 93.00 87 GLU A N 1
ATOM 719 C CA . GLU A 1 87 ? 9.327 16.745 1.154 1.00 93.00 87 GLU A CA 1
ATOM 720 C C . GLU A 1 87 ? 8.231 15.764 0.728 1.00 93.00 87 GLU A C 1
ATOM 722 O O . GLU A 1 87 ? 7.177 16.169 0.237 1.00 93.00 87 GLU A O 1
ATOM 727 N N . VAL A 1 88 ? 8.412 14.472 1.018 1.00 94.75 88 VAL A 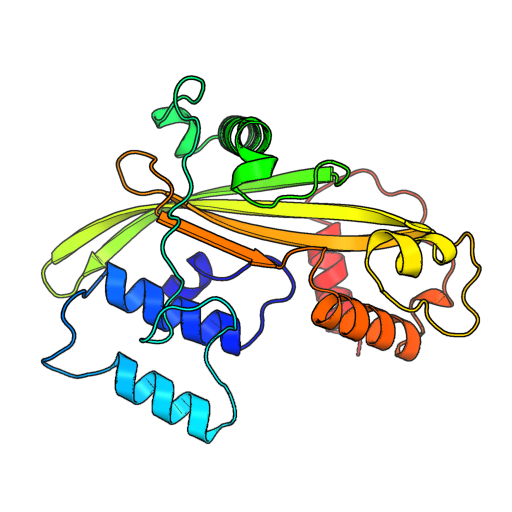N 1
ATOM 728 C CA . VAL A 1 88 ? 7.361 13.469 0.792 1.00 94.75 88 VAL A CA 1
ATOM 729 C C . VAL A 1 88 ? 6.131 13.754 1.658 1.00 94.75 88 VAL A C 1
ATOM 731 O O . VAL A 1 88 ? 5.001 13.624 1.187 1.00 94.75 88 VAL A O 1
ATOM 734 N N . PHE A 1 89 ? 6.310 14.197 2.907 1.00 95.00 89 PHE A N 1
ATOM 735 C CA . PHE A 1 89 ? 5.192 14.620 3.751 1.00 95.00 89 PHE A CA 1
ATOM 736 C C . PHE A 1 89 ? 4.440 15.795 3.121 1.00 95.00 89 PHE A C 1
ATOM 738 O O . PHE A 1 89 ? 3.208 15.794 3.110 1.00 95.00 89 PHE A O 1
ATOM 745 N N . ARG A 1 90 ? 5.159 16.779 2.568 1.00 93.62 90 ARG A N 1
ATOM 746 C CA . ARG A 1 90 ? 4.560 17.918 1.867 1.00 93.62 90 ARG A CA 1
ATOM 747 C C . ARG A 1 90 ? 3.770 17.461 0.644 1.00 93.62 90 ARG A C 1
ATOM 749 O O . ARG A 1 90 ? 2.618 17.867 0.496 1.00 93.62 90 ARG A O 1
ATOM 756 N N . PHE A 1 91 ? 4.343 16.571 -0.162 1.00 95.00 91 PHE A N 1
ATOM 757 C CA . PHE A 1 91 ? 3.672 15.955 -1.303 1.00 95.00 91 PHE A CA 1
ATOM 758 C C . PHE A 1 91 ? 2.380 15.236 -0.887 1.00 95.00 91 PHE A C 1
ATOM 760 O O . PHE A 1 91 ? 1.321 15.483 -1.469 1.00 95.00 91 PHE A O 1
ATOM 767 N N . ILE A 1 92 ? 2.436 14.401 0.159 1.00 95.12 92 ILE A N 1
ATOM 768 C CA . ILE A 1 92 ? 1.260 13.718 0.719 1.00 95.12 92 ILE A CA 1
ATOM 769 C C . ILE A 1 92 ? 0.227 14.738 1.189 1.00 95.12 92 ILE A C 1
ATOM 771 O O . ILE A 1 92 ? -0.955 14.589 0.892 1.00 95.12 92 ILE A O 1
ATOM 775 N N . TRP A 1 93 ? 0.657 15.769 1.919 1.00 93.81 93 TRP A N 1
ATOM 776 C CA . TRP A 1 93 ? -0.220 16.799 2.465 1.00 93.81 93 TRP A CA 1
ATOM 777 C C . TRP A 1 93 ? -1.002 17.522 1.367 1.00 93.81 93 TRP A C 1
ATOM 779 O O . TRP A 1 93 ? -2.219 17.675 1.477 1.00 93.81 93 TRP A O 1
ATOM 789 N N . GLU A 1 94 ? -0.323 17.935 0.298 1.00 93.94 94 GLU A N 1
ATOM 790 C CA . GLU A 1 94 ? -0.948 18.646 -0.820 1.00 93.94 94 GLU A CA 1
ATOM 791 C C . GLU A 1 94 ? -1.876 17.747 -1.648 1.00 93.94 94 GLU A C 1
ATOM 793 O O . GLU A 1 94 ? -2.862 18.232 -2.202 1.00 93.94 94 GLU A O 1
ATOM 798 N N . ASN A 1 95 ? -1.619 16.436 -1.658 1.00 95.38 95 ASN A N 1
ATOM 799 C CA . ASN A 1 95 ? -2.362 15.458 -2.448 1.00 95.38 95 ASN A CA 1
ATOM 800 C C . ASN A 1 95 ? -3.289 14.542 -1.629 1.00 95.38 95 ASN A C 1
ATOM 802 O O . ASN A 1 95 ? -3.811 13.575 -2.184 1.00 95.38 95 ASN A O 1
ATOM 806 N N . ARG A 1 96 ? -3.548 14.819 -0.338 1.00 93.75 96 ARG A N 1
ATOM 807 C CA . ARG A 1 96 ? -4.295 13.900 0.558 1.00 93.75 96 ARG A CA 1
ATOM 808 C C . ARG A 1 96 ? -5.614 13.409 -0.031 1.00 93.75 96 ARG A C 1
ATOM 810 O O . ARG A 1 96 ? -5.905 12.219 0.032 1.00 93.75 96 ARG A O 1
ATOM 817 N N . ASN A 1 97 ? -6.389 14.311 -0.632 1.00 94.06 97 ASN A N 1
ATOM 818 C CA . ASN A 1 97 ? -7.686 13.971 -1.215 1.00 94.06 97 ASN A CA 1
ATOM 819 C C . ASN A 1 97 ? -7.544 13.024 -2.417 1.00 94.06 97 ASN A C 1
ATOM 821 O O . ASN A 1 97 ? -8.241 12.013 -2.477 1.00 94.06 97 ASN A O 1
ATOM 825 N N . ALA A 1 98 ? -6.621 13.319 -3.340 1.00 95.25 98 ALA A N 1
ATOM 826 C CA . ALA A 1 98 ? -6.349 12.484 -4.514 1.00 95.25 98 ALA A CA 1
ATOM 827 C C . ALA A 1 98 ? -5.808 11.104 -4.105 1.00 95.25 98 ALA A C 1
ATOM 829 O O . ALA A 1 98 ? -6.240 10.076 -4.622 1.00 95.25 98 ALA A O 1
ATOM 830 N N . LEU A 1 99 ? -4.942 11.077 -3.090 1.00 95.00 99 LEU A N 1
ATOM 831 C CA . LEU A 1 99 ? -4.393 9.859 -2.497 1.00 95.00 99 LEU A CA 1
ATOM 832 C C . LEU A 1 99 ? -5.396 9.128 -1.584 1.00 95.00 99 LEU A C 1
ATOM 834 O O . LEU A 1 99 ? -5.074 8.072 -1.047 1.00 95.00 99 LEU A O 1
ATOM 838 N N . LYS A 1 100 ? -6.613 9.649 -1.374 1.00 94.56 100 LYS A N 1
ATOM 839 C CA . LYS A 1 100 ? -7.619 9.051 -0.472 1.00 94.56 100 LYS A CA 1
ATOM 840 C C . LYS A 1 100 ? -7.053 8.780 0.929 1.00 94.56 100 LYS A C 1
ATOM 842 O O . LYS A 1 100 ? -7.277 7.722 1.514 1.00 94.56 100 LYS A O 1
ATOM 847 N N . ILE A 1 101 ? -6.273 9.731 1.428 1.00 94.75 101 ILE A N 1
ATOM 848 C CA . ILE A 1 101 ? -5.646 9.716 2.743 1.00 94.75 101 ILE A CA 1
ATOM 849 C C . ILE A 1 101 ? -6.489 10.582 3.676 1.00 94.75 101 ILE A C 1
ATOM 851 O O . ILE A 1 101 ? -6.699 11.766 3.416 1.00 94.75 101 ILE A O 1
ATOM 855 N N . ASP A 1 102 ? -6.930 9.996 4.786 1.00 93.94 102 ASP A N 1
ATOM 856 C CA . ASP A 1 102 ? -7.719 10.689 5.802 1.00 93.94 102 ASP A CA 1
ATOM 857 C C . ASP A 1 102 ? -7.092 12.012 6.291 1.00 93.94 102 ASP A C 1
ATOM 859 O O . ASP A 1 102 ? -5.915 12.085 6.671 1.00 93.94 102 ASP A O 1
ATOM 863 N N . THR A 1 103 ? -7.898 13.073 6.316 1.00 91.62 103 THR A N 1
ATOM 864 C CA . THR A 1 103 ? -7.457 14.430 6.673 1.00 91.62 103 THR A CA 1
ATOM 865 C C . THR A 1 103 ? -7.338 14.666 8.175 1.00 91.62 103 THR A C 1
ATOM 867 O O . THR A 1 103 ? -6.562 15.530 8.577 1.00 91.62 103 THR A O 1
ATOM 870 N N . ASP A 1 104 ? -8.060 13.903 8.995 1.00 91.19 104 ASP A N 1
ATOM 871 C CA . ASP A 1 104 ? -8.084 14.063 10.456 1.00 91.19 104 ASP A CA 1
ATOM 872 C C . ASP A 1 104 ? -7.010 13.202 11.139 1.00 91.19 104 ASP A C 1
ATOM 874 O O . ASP A 1 104 ? -6.661 13.414 12.302 1.00 91.19 104 ASP A O 1
ATOM 878 N N . SER A 1 105 ? -6.482 12.215 10.416 1.00 91.25 105 SER A N 1
ATOM 879 C CA . SER A 1 105 ? -5.411 11.347 10.880 1.00 91.25 105 SER A CA 1
ATOM 880 C C . SER A 1 105 ? -4.061 12.066 10.957 1.00 91.25 105 SER A C 1
ATOM 882 O O . SER A 1 105 ? -3.689 12.885 10.102 1.00 91.25 105 SER A O 1
ATOM 884 N N . TYR A 1 106 ? -3.291 11.700 11.983 1.00 92.94 106 TYR A N 1
ATOM 885 C CA . TYR A 1 106 ? -1.866 11.998 12.038 1.00 92.94 106 TYR A CA 1
ATOM 886 C C . TYR A 1 106 ? -1.141 11.169 10.977 1.00 92.94 106 TYR A C 1
ATOM 888 O O . TYR A 1 106 ? -1.454 9.991 10.800 1.00 92.94 106 TYR A O 1
ATOM 896 N N . ILE A 1 107 ? -0.177 11.785 10.294 1.00 92.50 107 ILE A N 1
ATOM 897 C CA . ILE A 1 107 ? 0.633 11.146 9.257 1.00 92.50 107 ILE A CA 1
ATOM 898 C C . ILE A 1 107 ? 2.096 11.365 9.575 1.00 92.50 107 ILE A C 1
ATOM 900 O O . ILE A 1 107 ? 2.498 12.488 9.876 1.00 92.50 107 ILE A O 1
ATOM 904 N N . GLU A 1 108 ? 2.874 10.306 9.423 1.00 92.56 108 GLU A N 1
ATOM 905 C CA . GLU A 1 108 ? 4.323 10.336 9.545 1.00 92.56 108 GLU A CA 1
ATOM 906 C C . GLU A 1 108 ? 4.936 9.582 8.373 1.00 92.56 108 GLU A C 1
ATOM 908 O O . GLU A 1 108 ? 4.490 8.485 8.040 1.00 92.56 108 GLU A O 1
ATOM 913 N N . VAL A 1 109 ? 5.921 10.200 7.719 1.00 95.25 109 VAL A N 1
ATOM 914 C CA . VAL A 1 109 ? 6.741 9.538 6.700 1.00 95.25 109 VAL A CA 1
ATOM 915 C C . VAL A 1 109 ? 7.886 8.853 7.432 1.00 95.25 109 VAL A C 1
ATOM 917 O O . VAL A 1 109 ? 8.799 9.517 7.916 1.00 95.25 109 VAL A O 1
ATOM 920 N N . GLU A 1 110 ? 7.808 7.531 7.532 1.00 92.88 110 GLU A N 1
ATOM 921 C CA . GLU A 1 110 ? 8.761 6.700 8.274 1.00 92.88 110 GLU A CA 1
ATOM 922 C C . GLU A 1 110 ? 10.094 6.585 7.539 1.00 92.88 110 GLU A C 1
ATOM 924 O O . GLU A 1 110 ? 11.164 6.583 8.148 1.00 92.88 110 GLU A O 1
ATOM 929 N N . SER A 1 111 ? 10.048 6.471 6.210 1.00 91.94 111 SER A N 1
ATOM 930 C CA . SER A 1 111 ? 11.263 6.361 5.414 1.00 91.94 111 SER A CA 1
ATOM 931 C C . SER A 1 111 ? 11.069 6.819 3.977 1.00 91.94 111 SER A C 1
ATOM 933 O O . SER A 1 111 ? 9.972 6.748 3.426 1.00 91.94 111 SER A O 1
ATOM 935 N N . VAL A 1 112 ? 12.169 7.271 3.376 1.00 95.38 112 VAL A N 1
ATOM 936 C CA . VAL A 1 112 ? 12.305 7.563 1.948 1.00 95.38 112 VAL A CA 1
ATOM 937 C C . VAL A 1 112 ? 13.593 6.889 1.501 1.00 95.38 112 VAL A C 1
ATOM 939 O O . VAL A 1 112 ? 14.668 7.189 2.024 1.00 95.38 112 VAL A O 1
ATOM 942 N N . ARG A 1 113 ? 13.477 5.897 0.621 1.00 93.88 113 ARG A N 1
ATOM 943 C CA . ARG A 1 113 ? 14.571 4.995 0.266 1.00 93.88 113 ARG A CA 1
ATOM 944 C C . ARG A 1 113 ? 14.722 4.941 -1.253 1.00 93.88 113 ARG A C 1
ATOM 946 O O . ARG A 1 113 ? 13.856 4.361 -1.914 1.00 93.88 113 ARG A O 1
ATOM 953 N N . PRO A 1 114 ? 15.810 5.483 -1.822 1.00 93.56 114 PRO A N 1
ATOM 954 C CA . PRO A 1 114 ? 16.126 5.235 -3.218 1.00 93.56 114 PRO A CA 1
ATOM 955 C C . PRO A 1 114 ? 16.460 3.749 -3.411 1.00 93.56 114 PRO A C 1
ATOM 957 O O . PRO A 1 114 ? 17.112 3.122 -2.571 1.00 93.56 114 PRO A O 1
ATOM 960 N N . SER A 1 115 ? 16.012 3.176 -4.521 1.00 91.50 115 SER A N 1
ATOM 961 C CA . SER A 1 115 ? 16.191 1.769 -4.864 1.00 91.50 115 SER A CA 1
ATOM 962 C C . SER A 1 115 ? 16.594 1.627 -6.324 1.00 91.50 115 SER A C 1
ATOM 964 O O . SER A 1 115 ? 15.992 2.219 -7.219 1.00 91.50 115 SER A O 1
ATOM 966 N N . VAL A 1 116 ? 17.628 0.821 -6.561 1.00 93.12 116 VAL A N 1
ATOM 967 C CA . VAL A 1 116 ? 18.136 0.513 -7.899 1.00 93.12 116 VAL A CA 1
ATOM 968 C C . VAL A 1 116 ? 18.077 -0.988 -8.103 1.00 93.12 116 VAL A C 1
ATOM 970 O O . VAL A 1 116 ? 18.565 -1.770 -7.280 1.00 93.12 116 VAL A O 1
ATOM 973 N N . ARG A 1 117 ? 17.465 -1.413 -9.206 1.00 91.44 117 ARG A N 1
ATOM 974 C CA . ARG A 1 117 ? 17.298 -2.830 -9.534 1.00 91.44 117 ARG A CA 1
ATOM 975 C C . ARG A 1 117 ? 17.754 -3.077 -10.956 1.00 91.44 117 ARG A C 1
ATOM 977 O O . ARG A 1 117 ? 17.387 -2.343 -11.857 1.00 91.44 117 ARG A O 1
ATOM 984 N N . VAL A 1 118 ? 18.525 -4.143 -11.143 1.00 91.00 118 VAL A N 1
ATOM 985 C CA . VAL A 1 118 ? 18.979 -4.573 -12.467 1.00 91.00 118 VAL A CA 1
ATOM 986 C C . VAL A 1 118 ? 18.194 -5.816 -12.880 1.00 91.00 118 VAL A C 1
ATOM 988 O O . VAL A 1 118 ? 18.107 -6.789 -12.110 1.00 91.00 118 VAL A O 1
ATOM 991 N N . GLY A 1 119 ? 17.575 -5.740 -14.055 1.00 87.06 119 GLY A N 1
ATOM 992 C CA . GLY A 1 119 ? 16.858 -6.822 -14.712 1.00 87.06 119 GLY A CA 1
ATOM 993 C C . GLY A 1 119 ? 17.791 -7.824 -15.394 1.00 87.06 119 GLY A C 1
ATOM 994 O O . GLY A 1 119 ? 18.985 -7.558 -15.550 1.00 87.06 119 GLY A O 1
ATOM 995 N N . PRO A 1 120 ? 17.281 -9.007 -15.780 1.00 86.12 120 PRO A N 1
ATOM 996 C CA . PRO A 1 120 ? 18.078 -10.034 -16.457 1.00 86.12 120 PRO A CA 1
ATOM 997 C C . PRO A 1 120 ? 18.666 -9.579 -17.802 1.00 86.12 120 PRO A C 1
ATOM 999 O O . PRO A 1 120 ? 19.699 -10.092 -18.220 1.00 86.12 120 PRO A O 1
ATOM 1002 N N . ASP A 1 121 ? 18.014 -8.624 -18.462 1.00 85.56 121 ASP A N 1
ATOM 1003 C CA . ASP A 1 121 ? 18.418 -7.984 -19.718 1.00 85.56 121 ASP A CA 1
ATOM 1004 C C . ASP A 1 121 ? 19.392 -6.805 -19.520 1.00 85.56 121 ASP A C 1
ATOM 1006 O O . ASP A 1 121 ? 19.828 -6.188 -20.490 1.00 85.56 121 ASP A O 1
ATOM 1010 N N . GLY A 1 122 ? 19.750 -6.494 -18.271 1.00 87.75 122 GLY A N 1
ATOM 1011 C CA . GLY A 1 122 ? 20.578 -5.343 -17.921 1.00 87.75 122 GLY A CA 1
ATOM 1012 C C . GLY A 1 122 ? 19.803 -4.031 -17.789 1.00 87.75 122 GLY A C 1
ATOM 1013 O O . GLY A 1 122 ? 20.430 -3.007 -17.515 1.00 87.75 122 GLY A O 1
ATOM 1014 N N . PHE A 1 123 ? 18.471 -4.038 -17.932 1.00 88.00 123 PHE A N 1
ATOM 1015 C CA . PHE A 1 123 ? 17.648 -2.861 -17.670 1.00 88.00 123 PHE A CA 1
ATOM 1016 C C . PHE A 1 123 ? 17.809 -2.415 -16.214 1.00 88.00 123 PHE A C 1
ATOM 1018 O O . PHE A 1 123 ? 17.722 -3.228 -15.289 1.00 88.00 123 PHE A O 1
ATOM 1025 N N . VAL A 1 124 ? 18.059 -1.123 -16.005 1.00 91.81 124 VAL A N 1
ATOM 1026 C CA . VAL A 1 124 ? 18.234 -0.548 -14.671 1.00 91.81 124 VAL A CA 1
ATOM 1027 C C . VAL A 1 124 ? 16.991 0.252 -14.313 1.00 91.81 124 VAL A C 1
ATOM 1029 O O . VAL A 1 124 ? 16.688 1.263 -14.934 1.00 91.81 124 VAL A O 1
ATOM 1032 N N . LEU A 1 125 ? 16.289 -0.201 -13.283 1.00 93.00 125 LEU A N 1
ATOM 1033 C CA . LEU A 1 125 ? 15.119 0.452 -12.722 1.00 93.00 125 LEU A CA 1
ATOM 1034 C C . LEU A 1 125 ? 15.538 1.298 -11.515 1.00 93.00 125 LEU A C 1
ATOM 1036 O O . LEU A 1 125 ? 15.965 0.743 -10.496 1.00 93.00 125 LEU A O 1
ATOM 1040 N N . HIS A 1 126 ? 15.393 2.617 -11.641 1.00 94.25 126 HIS A N 1
ATOM 1041 C CA . HIS A 1 126 ? 15.576 3.593 -10.567 1.00 94.25 126 HIS A CA 1
ATOM 1042 C C . HIS A 1 126 ? 14.219 4.013 -10.008 1.00 94.25 126 HIS A C 1
ATOM 1044 O O . HIS A 1 126 ? 13.339 4.441 -10.752 1.00 94.25 126 HIS A O 1
ATOM 1050 N N . GLU A 1 127 ? 14.051 3.882 -8.696 1.00 95.25 127 GLU A N 1
ATOM 1051 C CA . GLU A 1 127 ? 12.817 4.242 -8.001 1.00 95.25 127 GLU A CA 1
ATOM 1052 C C . GLU A 1 127 ? 13.120 4.822 -6.630 1.00 95.25 127 GLU A C 1
ATOM 1054 O O . GLU A 1 127 ? 14.165 4.540 -6.041 1.00 95.25 127 GLU A O 1
ATOM 1059 N N . THR A 1 128 ? 12.150 5.541 -6.079 1.00 95.94 128 THR A N 1
ATOM 1060 C CA . THR A 1 128 ? 12.147 5.902 -4.663 1.00 95.94 128 THR A CA 1
ATOM 1061 C C . THR A 1 128 ? 10.930 5.304 -3.988 1.00 95.94 128 THR A C 1
ATOM 1063 O O . THR A 1 128 ? 9.799 5.471 -4.441 1.00 95.94 128 THR A O 1
ATOM 1066 N N . VAL A 1 129 ? 11.176 4.597 -2.891 1.00 96.38 129 VAL A N 1
ATOM 1067 C CA . VAL A 1 129 ? 10.156 3.970 -2.055 1.00 96.38 129 VAL A CA 1
ATOM 1068 C C . VAL A 1 129 ? 9.995 4.834 -0.819 1.00 96.38 129 VAL A C 1
ATOM 1070 O O . VAL A 1 129 ? 10.930 4.951 -0.026 1.00 96.38 129 VAL A O 1
ATOM 1073 N N . ALA A 1 130 ? 8.828 5.439 -0.648 1.00 96.69 130 ALA A N 1
ATOM 1074 C CA . ALA A 1 130 ? 8.512 6.184 0.556 1.00 96.69 130 ALA A CA 1
ATOM 1075 C C . ALA A 1 130 ? 7.382 5.513 1.331 1.00 96.69 130 ALA A C 1
ATOM 1077 O O . ALA A 1 130 ? 6.328 5.209 0.779 1.00 96.69 130 ALA A O 1
ATOM 1078 N N . GLU A 1 131 ? 7.591 5.302 2.622 1.00 96.44 131 GLU A N 1
ATOM 1079 C CA . GLU A 1 131 ? 6.615 4.676 3.507 1.00 96.44 131 GLU A CA 1
ATOM 1080 C C . GLU A 1 131 ? 6.059 5.714 4.469 1.00 96.44 131 GLU A C 1
ATOM 1082 O O . GLU A 1 131 ? 6.809 6.467 5.094 1.00 96.44 131 GLU A O 1
ATOM 1087 N N . TYR A 1 132 ? 4.739 5.728 4.613 1.00 95.25 132 TYR A N 1
ATOM 1088 C CA . TYR A 1 132 ? 4.057 6.550 5.599 1.00 95.25 132 TYR A CA 1
ATOM 1089 C C . TYR A 1 132 ? 3.097 5.713 6.436 1.00 95.25 132 TYR A C 1
ATOM 1091 O O . TYR A 1 132 ? 2.501 4.743 5.958 1.00 95.25 132 TYR A O 1
ATOM 1099 N N . ILE A 1 133 ? 2.904 6.124 7.683 1.00 95.00 133 ILE A N 1
ATOM 1100 C CA . ILE A 1 133 ? 1.880 5.581 8.572 1.00 95.00 133 ILE A CA 1
ATOM 1101 C C . ILE A 1 133 ? 0.793 6.621 8.820 1.00 95.00 133 ILE A C 1
ATOM 1103 O O . ILE A 1 133 ? 1.039 7.827 8.806 1.00 95.00 133 ILE A O 1
ATOM 1107 N N . GLN A 1 134 ? -0.420 6.136 9.064 1.00 92.38 134 GLN A N 1
ATOM 1108 C CA . GLN A 1 134 ? -1.546 6.943 9.516 1.00 92.38 134 GLN A CA 1
ATOM 1109 C C . GLN A 1 134 ? -1.994 6.465 10.887 1.00 92.38 134 GLN A C 1
ATOM 1111 O O . GLN A 1 134 ? -2.144 5.263 11.117 1.00 92.38 134 GLN A O 1
ATOM 1116 N N . ILE A 1 135 ? -2.240 7.407 11.790 1.00 92.56 135 ILE A N 1
ATOM 1117 C CA . ILE A 1 135 ? -2.765 7.119 13.121 1.00 92.56 135 ILE A CA 1
ATOM 1118 C C . ILE A 1 135 ? -3.989 8.001 13.348 1.00 92.56 135 ILE A C 1
ATOM 1120 O O . ILE A 1 135 ? -3.884 9.224 13.449 1.00 92.56 135 ILE A O 1
ATOM 1124 N N . LEU A 1 136 ? -5.151 7.369 13.481 1.00 92.44 136 LEU A N 1
ATOM 1125 C CA . LEU A 1 136 ? -6.384 8.022 13.905 1.00 92.44 136 LEU A CA 1
ATOM 1126 C C . LEU A 1 136 ? -6.739 7.523 15.308 1.00 92.44 136 LEU A C 1
ATOM 1128 O O . LEU A 1 136 ? -6.838 6.321 15.541 1.00 92.44 136 LEU A O 1
ATOM 1132 N N . THR A 1 137 ? -6.902 8.437 16.262 1.00 92.31 137 THR A N 1
ATOM 1133 C CA . THR A 1 137 ? -7.299 8.085 17.633 1.00 92.31 137 THR A CA 1
ATOM 1134 C C . THR A 1 137 ? -8.757 8.455 17.840 1.00 92.31 137 THR A C 1
ATOM 1136 O O . THR A 1 137 ? -9.100 9.628 17.749 1.00 92.31 137 THR A O 1
ATOM 1139 N N . LEU A 1 138 ? -9.591 7.462 18.142 1.00 93.50 138 LEU A N 1
ATOM 1140 C CA . LEU A 1 138 ? -11.026 7.628 18.383 1.00 93.50 138 LEU A CA 1
ATOM 1141 C C . LEU A 1 138 ? -11.396 7.090 19.761 1.00 93.50 138 LEU A C 1
ATOM 1143 O O . LEU A 1 138 ? -10.735 6.188 20.279 1.00 93.50 138 LEU A O 1
ATOM 1147 N N . GLN A 1 139 ? -12.463 7.613 20.350 1.00 94.31 139 GLN A N 1
ATOM 1148 C CA . GLN A 1 139 ? -13.126 6.947 21.467 1.00 94.31 139 GLN A CA 1
ATOM 1149 C C . GLN A 1 139 ? -13.925 5.735 20.965 1.00 94.31 139 GLN A C 1
ATOM 1151 O O . GLN A 1 139 ? -14.378 5.696 19.818 1.00 94.31 139 GLN A O 1
ATOM 1156 N N . ALA A 1 140 ? -14.121 4.729 21.818 1.00 94.12 140 ALA A N 1
ATOM 1157 C CA . ALA A 1 140 ? -14.843 3.512 21.447 1.00 94.12 140 ALA A CA 1
ATOM 1158 C C . ALA A 1 140 ? -16.270 3.796 20.931 1.00 94.12 140 ALA A C 1
ATOM 1160 O O . ALA A 1 140 ? -16.734 3.146 19.992 1.00 94.12 140 ALA A O 1
ATOM 1161 N N . ASN A 1 141 ? -16.950 4.802 21.485 1.00 95.25 141 ASN A N 1
ATOM 1162 C CA . ASN A 1 141 ? -18.271 5.251 21.026 1.00 95.25 141 ASN A CA 1
ATOM 1163 C C . ASN A 1 141 ? -18.266 5.956 19.649 1.00 95.25 141 ASN A C 1
ATOM 1165 O O . ASN A 1 141 ? -19.310 6.021 18.997 1.00 95.25 141 ASN A O 1
ATOM 1169 N N . GLU A 1 142 ? -17.120 6.452 19.176 1.00 95.88 142 GLU A N 1
ATOM 1170 C CA . GLU A 1 142 ? -16.974 7.141 17.887 1.00 95.88 142 GLU A CA 1
ATOM 1171 C C . GLU A 1 142 ? -16.718 6.169 16.726 1.00 95.88 142 GLU A C 1
ATOM 1173 O O . GLU A 1 142 ? -17.047 6.490 15.579 1.00 95.88 142 GLU A O 1
ATOM 1178 N N . LEU A 1 143 ? -16.196 4.966 17.009 1.00 95.00 143 LEU A N 1
ATOM 1179 C CA . LEU A 1 143 ? -15.801 3.962 16.008 1.00 95.00 143 LEU A CA 1
ATOM 1180 C C . LEU A 1 143 ? -16.900 3.667 14.981 1.00 95.00 143 LEU A C 1
ATOM 1182 O O . LEU A 1 143 ? -16.655 3.696 13.771 1.00 95.00 143 LEU A O 1
ATOM 1186 N N . LYS A 1 144 ? -18.131 3.444 15.453 1.00 95.31 144 LYS A N 1
ATOM 1187 C CA . LYS A 1 144 ? -19.261 3.110 14.579 1.00 95.31 144 LYS A CA 1
ATOM 1188 C C . LYS A 1 144 ? -19.634 4.272 13.667 1.00 95.31 144 LYS A C 1
ATOM 1190 O O . LYS A 1 144 ? -19.935 4.059 12.499 1.00 95.31 144 LYS A O 1
ATOM 1195 N N . LYS A 1 145 ? -19.613 5.498 14.192 1.00 95.44 145 LYS A N 1
ATOM 1196 C CA . LYS A 1 145 ? -19.995 6.695 13.436 1.00 95.44 145 LYS A CA 1
ATOM 1197 C C . LYS A 1 145 ? -18.925 7.085 12.415 1.00 95.44 145 LYS A C 1
ATOM 1199 O O . LYS A 1 145 ? -19.283 7.506 11.321 1.00 95.44 145 LYS A O 1
ATOM 1204 N N . ARG A 1 146 ? -17.639 6.968 12.767 1.00 94.69 146 ARG A N 1
ATOM 1205 C CA . ARG A 1 146 ? -16.530 7.435 11.919 1.00 94.69 146 ARG A CA 1
ATOM 1206 C C . ARG A 1 146 ? -16.057 6.402 10.900 1.00 94.69 146 ARG A C 1
ATOM 1208 O O . ARG A 1 146 ? -15.704 6.795 9.795 1.00 94.69 146 ARG A O 1
ATOM 1215 N N . LEU A 1 147 ? -16.035 5.117 11.261 1.00 94.81 147 LEU A N 1
ATOM 1216 C CA . LEU A 1 147 ? -15.420 4.054 10.451 1.00 94.81 147 LEU A CA 1
ATOM 1217 C C . LEU A 1 147 ? -16.337 2.843 10.221 1.00 94.81 147 LEU A C 1
ATOM 1219 O O . LEU A 1 147 ? -15.907 1.851 9.635 1.00 94.81 147 LEU A O 1
ATOM 1223 N N . SER A 1 148 ? -17.595 2.895 10.677 1.00 96.44 148 SER A N 1
ATOM 1224 C CA . SER A 1 148 ? -18.531 1.756 10.646 1.00 96.44 148 SER A CA 1
ATOM 1225 C C . SER A 1 148 ? -18.037 0.516 11.406 1.00 96.44 148 SER A C 1
ATOM 1227 O O . SER A 1 148 ? -18.472 -0.597 11.125 1.00 96.44 148 SER A O 1
ATOM 1229 N N . ILE A 1 149 ? -17.149 0.709 12.386 1.00 95.75 149 ILE A N 1
ATOM 1230 C CA . ILE A 1 149 ? -16.572 -0.355 13.217 1.00 95.75 149 ILE A CA 1
ATOM 1231 C C . ILE A 1 149 ? -17.413 -0.535 14.486 1.00 95.75 149 ILE A C 1
ATOM 1233 O O . ILE A 1 149 ? -17.796 0.434 15.144 1.00 95.75 149 ILE A O 1
ATOM 1237 N N . ILE A 1 150 ? -17.685 -1.782 14.853 1.00 95.00 150 ILE A N 1
ATOM 1238 C CA . ILE A 1 150 ? -18.365 -2.155 16.090 1.00 95.00 150 ILE A CA 1
ATOM 1239 C C . ILE A 1 150 ? -17.316 -2.227 17.212 1.00 95.00 150 ILE A C 1
ATOM 1241 O O . ILE A 1 150 ? -16.350 -2.980 17.079 1.00 95.00 150 ILE A O 1
ATOM 1245 N N . PRO A 1 151 ? -17.473 -1.463 18.308 1.00 92.69 151 PRO A N 1
ATOM 1246 C CA . PRO A 1 151 ? -16.552 -1.541 19.435 1.00 92.69 151 PRO A CA 1
ATOM 1247 C C . PRO A 1 151 ? -16.621 -2.919 20.122 1.00 92.69 151 PRO A C 1
ATOM 1249 O O . PRO A 1 151 ? -17.704 -3.517 20.162 1.00 92.69 151 PRO A O 1
ATOM 1252 N N . PRO A 1 152 ? -15.513 -3.405 20.715 1.00 88.69 152 PRO A N 1
ATOM 1253 C CA . PRO A 1 152 ? -15.504 -4.636 21.501 1.00 88.69 152 PRO A CA 1
ATOM 1254 C C . PRO A 1 152 ? -16.556 -4.626 22.616 1.00 88.69 152 PRO A C 1
ATOM 1256 O O . PRO A 1 152 ? -16.871 -3.583 23.195 1.00 88.69 152 PRO A O 1
ATOM 1259 N N . LYS A 1 153 ? -17.110 -5.797 22.948 1.00 87.38 153 LYS A N 1
ATOM 1260 C CA . LYS A 1 153 ? -18.116 -5.908 24.015 1.00 87.38 153 LYS A CA 1
ATOM 1261 C C . LYS A 1 153 ? -17.509 -5.517 25.365 1.00 87.38 153 LYS A C 1
ATOM 1263 O O . LYS A 1 153 ? -16.440 -5.991 25.716 1.00 87.38 153 LYS A O 1
ATOM 1268 N N . GLY A 1 154 ? -18.227 -4.698 26.135 1.00 86.38 154 GLY A N 1
ATOM 1269 C CA . GLY A 1 154 ? -17.832 -4.324 27.500 1.00 86.38 154 GLY A CA 1
ATOM 1270 C C . GLY A 1 154 ? -16.756 -3.239 27.604 1.00 86.38 154 GLY A C 1
ATOM 1271 O O . GLY A 1 154 ? -16.412 -2.858 28.718 1.00 86.38 154 GLY A O 1
ATOM 1272 N N . ILE A 1 155 ? -16.256 -2.708 26.482 1.00 89.44 155 ILE A N 1
ATOM 1273 C CA . ILE A 1 155 ? -15.267 -1.626 26.498 1.00 89.44 155 ILE A CA 1
ATOM 1274 C C . ILE A 1 155 ? -15.879 -0.312 27.009 1.00 89.44 155 ILE A C 1
ATOM 1276 O O . ILE A 1 155 ? -17.017 0.027 26.672 1.00 89.44 155 ILE A O 1
ATOM 1280 N N . ASP A 1 156 ? -15.114 0.449 27.797 1.00 90.69 156 ASP A N 1
ATOM 1281 C CA . ASP A 1 156 ? -15.498 1.803 28.211 1.00 90.69 156 ASP A CA 1
ATOM 1282 C C . ASP A 1 156 ? -15.728 2.680 26.959 1.00 90.69 156 ASP A C 1
ATOM 1284 O O . ASP A 1 156 ? -14.820 2.800 26.129 1.00 90.69 156 ASP A O 1
ATOM 1288 N N . PRO A 1 157 ? -16.905 3.321 26.805 1.00 92.31 157 PRO A N 1
ATOM 1289 C CA . PRO A 1 157 ? -17.217 4.193 25.672 1.00 92.31 157 PRO A CA 1
ATOM 1290 C C . PRO A 1 157 ? -16.182 5.294 25.405 1.00 92.31 157 PRO A C 1
ATOM 1292 O O . PRO A 1 157 ? -16.019 5.699 24.255 1.00 92.31 157 PRO A O 1
ATOM 1295 N N . THR A 1 158 ? -15.496 5.770 26.445 1.00 92.25 158 THR A N 1
ATOM 1296 C CA . THR A 1 158 ? -14.496 6.846 26.384 1.00 92.25 158 THR A CA 1
ATOM 1297 C C . THR A 1 158 ? -13.070 6.338 26.165 1.00 92.25 158 THR A C 1
ATOM 1299 O O . THR A 1 158 ? -12.151 7.138 25.951 1.00 92.25 158 THR A O 1
ATOM 1302 N N . ARG A 1 159 ? -12.861 5.011 26.177 1.00 89.75 159 ARG A N 1
ATOM 1303 C CA . ARG A 1 159 ? -11.556 4.396 25.913 1.00 89.75 159 ARG A CA 1
ATOM 1304 C C . ARG A 1 159 ? -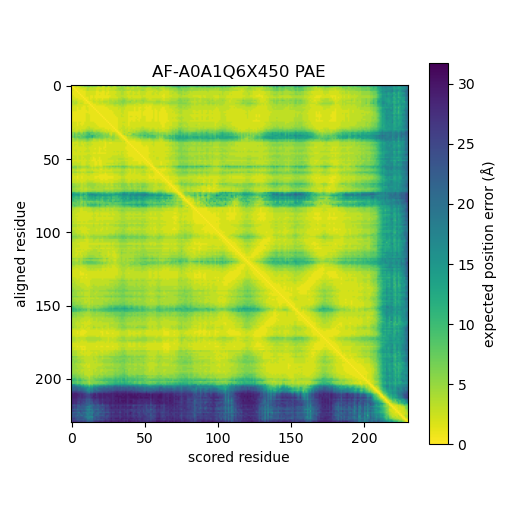11.056 4.845 24.546 1.00 89.75 159 ARG A C 1
ATOM 1306 O O . ARG A 1 159 ? -11.719 4.640 23.532 1.00 89.75 159 ARG A O 1
ATOM 1313 N N . ARG A 1 160 ? -9.857 5.430 24.522 1.00 90.56 160 ARG A N 1
ATOM 1314 C CA . ARG A 1 160 ? -9.179 5.816 23.282 1.00 90.56 160 ARG A CA 1
ATOM 1315 C C . ARG A 1 160 ? -8.570 4.592 22.607 1.00 90.56 160 ARG A C 1
ATOM 1317 O O . ARG A 1 160 ? -7.842 3.827 23.238 1.00 90.56 160 ARG A O 1
ATOM 1324 N N . ILE A 1 161 ? -8.839 4.448 21.318 1.00 89.88 161 ILE A N 1
ATOM 1325 C CA . ILE A 1 161 ? -8.389 3.353 20.465 1.00 89.88 161 ILE A CA 1
ATOM 1326 C C . ILE A 1 161 ? -7.652 3.963 19.276 1.00 89.88 161 ILE A C 1
ATOM 1328 O O . ILE A 1 161 ? -8.152 4.875 18.616 1.00 89.88 161 ILE A O 1
ATOM 1332 N N . ARG A 1 162 ? -6.439 3.464 19.020 1.00 89.50 162 ARG A N 1
ATOM 1333 C CA . ARG A 1 162 ? -5.623 3.861 17.868 1.00 89.50 162 ARG A CA 1
ATOM 1334 C C . ARG A 1 162 ? -5.936 2.953 16.682 1.00 89.50 162 ARG A C 1
ATOM 1336 O O . ARG A 1 162 ? -5.730 1.737 16.744 1.00 89.50 162 ARG A O 1
ATOM 1343 N N . ILE A 1 163 ? -6.403 3.571 15.610 1.00 91.06 163 ILE A N 1
ATOM 1344 C CA . ILE A 1 163 ? -6.585 2.983 14.290 1.00 91.06 163 ILE A CA 1
ATOM 1345 C C . ILE A 1 163 ? -5.331 3.287 13.486 1.00 91.06 163 ILE A C 1
ATOM 1347 O O . ILE A 1 163 ? -4.904 4.440 13.411 1.00 91.06 163 ILE A O 1
ATOM 1351 N N . PHE A 1 164 ? -4.733 2.241 12.930 1.00 90.75 164 PHE A N 1
ATOM 1352 C CA . PHE A 1 164 ? -3.509 2.345 12.153 1.00 90.75 164 PHE A CA 1
ATOM 1353 C C . PHE A 1 164 ? -3.828 2.117 10.684 1.00 90.75 164 PHE A C 1
ATOM 1355 O O . PHE A 1 164 ? -4.585 1.214 10.338 1.00 90.75 164 PHE A O 1
ATOM 1362 N N . GLY A 1 165 ? -3.232 2.936 9.837 1.00 91.88 165 GLY A N 1
ATOM 1363 C CA . GLY A 1 165 ? -3.173 2.739 8.400 1.00 91.88 165 GLY A CA 1
ATOM 1364 C C . GLY A 1 165 ? -1.793 3.130 7.908 1.00 91.88 165 GLY A C 1
ATOM 1365 O O . GLY A 1 165 ? -0.866 3.327 8.697 1.00 91.88 165 GLY A O 1
ATOM 1366 N N . GLY A 1 166 ? -1.644 3.245 6.604 1.00 93.12 166 GLY A N 1
ATOM 1367 C CA . GLY A 1 166 ? -0.385 3.652 6.000 1.00 93.12 166 GLY A CA 1
ATOM 1368 C C . GLY A 1 166 ? -0.268 3.142 4.582 1.00 93.12 166 GLY A C 1
ATOM 1369 O O . GLY A 1 166 ? -1.142 2.427 4.086 1.00 93.12 166 GLY A O 1
ATOM 1370 N N . GLY A 1 167 ? 0.826 3.498 3.933 1.00 94.50 167 GLY A N 1
ATOM 1371 C CA . GLY A 1 167 ? 1.082 3.052 2.580 1.00 94.50 167 GLY A CA 1
ATOM 1372 C C . GLY A 1 167 ? 2.526 3.221 2.154 1.00 94.50 167 GLY A C 1
ATOM 1373 O O . GLY A 1 167 ? 3.300 3.948 2.776 1.00 94.50 167 GLY A O 1
ATOM 1374 N N . ALA A 1 168 ? 2.855 2.525 1.075 1.00 96.56 168 ALA A N 1
ATOM 1375 C CA . ALA A 1 168 ? 4.061 2.726 0.301 1.00 96.56 168 ALA A CA 1
ATOM 1376 C C . ALA A 1 168 ? 3.712 3.533 -0.958 1.00 96.56 168 ALA A C 1
ATOM 1378 O O . ALA A 1 168 ? 2.784 3.196 -1.702 1.00 96.56 168 ALA A O 1
ATOM 1379 N N . LEU A 1 169 ? 4.451 4.615 -1.172 1.00 97.06 169 LEU A N 1
ATOM 1380 C CA . LEU A 1 169 ? 4.455 5.420 -2.383 1.00 97.06 169 LEU A CA 1
ATOM 1381 C C . LEU A 1 169 ? 5.698 5.049 -3.185 1.00 97.06 169 LEU A C 1
ATOM 1383 O O . LEU A 1 169 ? 6.816 5.160 -2.678 1.00 97.06 169 LEU A O 1
ATOM 1387 N N . ILE A 1 170 ? 5.500 4.601 -4.422 1.00 96.94 170 ILE A N 1
ATOM 1388 C CA . ILE A 1 170 ? 6.598 4.236 -5.319 1.00 96.94 170 ILE A CA 1
ATOM 1389 C C . ILE A 1 170 ? 6.700 5.293 -6.404 1.00 96.94 170 ILE A C 1
ATOM 1391 O O . ILE A 1 170 ? 5.793 5.419 -7.230 1.00 96.94 170 ILE A O 1
ATOM 1395 N N . PHE A 1 171 ? 7.799 6.033 -6.401 1.00 95.62 171 PHE A N 1
ATOM 1396 C CA . PHE A 1 171 ? 8.107 7.047 -7.399 1.00 95.62 171 PHE A CA 1
ATOM 1397 C C . PHE A 1 171 ? 9.044 6.487 -8.470 1.00 95.62 171 PHE A C 1
ATOM 1399 O O . PHE A 1 171 ? 9.906 5.657 -8.169 1.00 95.62 171 PHE A O 1
ATOM 1406 N N . ASP A 1 172 ? 8.872 6.933 -9.712 1.00 92.94 172 ASP A N 1
ATOM 1407 C CA . ASP A 1 172 ? 9.815 6.658 -10.797 1.00 92.94 172 ASP A CA 1
ATOM 1408 C C . ASP A 1 172 ? 11.081 7.532 -10.713 1.00 92.94 172 ASP A C 1
ATOM 1410 O O . ASP A 1 172 ? 11.250 8.351 -9.807 1.00 92.94 172 ASP A O 1
ATOM 1414 N N . GLU A 1 173 ? 11.970 7.365 -11.693 1.00 89.75 173 GLU A N 1
ATOM 1415 C CA . GLU A 1 173 ? 13.218 8.123 -11.845 1.00 89.75 173 GLU A CA 1
ATOM 1416 C C . GLU A 1 173 ? 13.032 9.621 -12.153 1.00 89.75 173 GLU A C 1
ATOM 1418 O O . GLU A 1 173 ? 14.020 10.342 -12.308 1.00 89.75 173 GLU A O 1
ATOM 1423 N N . TYR A 1 174 ? 11.793 10.096 -12.276 1.00 87.94 174 TYR A N 1
ATOM 1424 C CA . TYR A 1 174 ? 11.433 11.500 -12.483 1.00 87.94 174 TYR A CA 1
ATOM 1425 C C . TYR A 1 174 ? 10.566 12.045 -11.339 1.00 87.94 174 TYR A C 1
ATOM 1427 O O . TYR A 1 174 ? 10.122 13.194 -11.393 1.00 87.94 174 TYR A O 1
ATOM 1435 N N . GLY A 1 175 ? 10.321 11.237 -10.301 1.00 88.12 175 GLY A N 1
ATOM 1436 C CA . GLY A 1 175 ? 9.543 11.626 -9.127 1.00 88.12 175 GLY A CA 1
ATOM 1437 C C . GLY A 1 175 ? 8.043 11.579 -9.338 1.00 88.12 175 GLY A C 1
ATOM 1438 O O . GLY A 1 175 ? 7.299 12.131 -8.526 1.00 88.12 175 GLY A O 1
ATOM 1439 N N . GLN A 1 176 ? 7.580 10.946 -10.412 1.00 91.94 176 GLN A N 1
ATOM 1440 C CA . GLN A 1 176 ? 6.162 10.721 -10.638 1.00 91.94 176 GLN A CA 1
ATOM 1441 C C . GLN A 1 176 ? 5.713 9.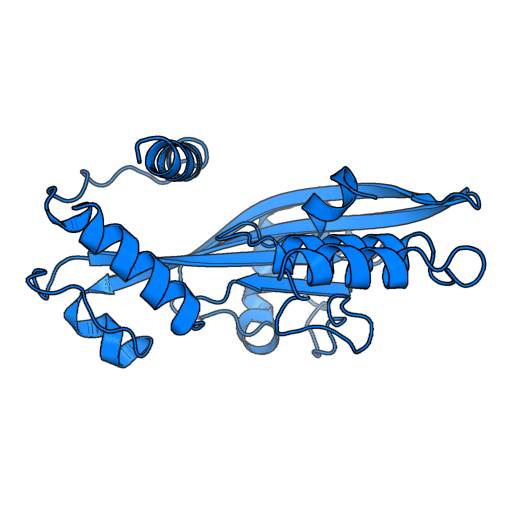489 -9.863 1.00 91.94 176 GLN A C 1
ATOM 1443 O O . GLN A 1 176 ? 6.428 8.492 -9.757 1.00 91.94 176 GLN A O 1
ATOM 1448 N N . LEU A 1 177 ? 4.512 9.557 -9.294 1.00 95.50 177 LEU A N 1
ATOM 1449 C CA . LEU A 1 177 ? 3.989 8.479 -8.467 1.00 95.50 177 LEU A CA 1
ATOM 1450 C C . LEU A 1 177 ? 3.493 7.350 -9.374 1.00 95.50 177 LEU A C 1
ATOM 1452 O O . LEU A 1 177 ? 2.502 7.504 -10.081 1.00 95.50 177 LEU A O 1
ATOM 1456 N N . LYS A 1 178 ? 4.156 6.194 -9.323 1.00 95.81 178 LYS A N 1
ATOM 1457 C CA . LYS A 1 178 ? 3.758 4.991 -10.064 1.00 95.81 178 LYS A CA 1
ATOM 1458 C C . LYS A 1 178 ? 2.681 4.216 -9.330 1.00 95.81 178 LYS A C 1
ATOM 1460 O O . LYS A 1 178 ? 1.732 3.753 -9.953 1.00 95.81 178 LYS A O 1
ATOM 1465 N N . TYR A 1 179 ? 2.847 4.050 -8.019 1.00 97.31 179 TYR A N 1
ATOM 1466 C CA . TYR A 1 179 ? 2.000 3.195 -7.195 1.00 97.31 179 TYR A CA 1
ATOM 1467 C C . TYR A 1 179 ? 1.721 3.841 -5.845 1.00 97.31 179 TYR A C 1
ATOM 1469 O O . TYR A 1 179 ? 2.626 4.366 -5.198 1.00 97.31 179 TYR A O 1
ATOM 1477 N N . GLN A 1 180 ? 0.471 3.725 -5.407 1.00 96.00 180 GLN A N 1
ATOM 1478 C CA . GLN A 1 180 ? 0.071 3.953 -4.028 1.00 96.00 180 GLN A CA 1
ATOM 1479 C C . GLN A 1 180 ? -0.477 2.642 -3.470 1.00 96.00 180 GLN A C 1
ATOM 1481 O O . GLN A 1 180 ? -1.578 2.217 -3.818 1.00 96.00 180 GLN A O 1
ATOM 1486 N N . ILE A 1 181 ? 0.289 2.013 -2.589 1.00 95.81 181 ILE A N 1
ATOM 1487 C CA . ILE A 1 181 ? -0.041 0.711 -2.012 1.00 95.81 181 ILE A CA 1
ATOM 1488 C C . ILE A 1 181 ? -0.377 0.957 -0.550 1.00 95.81 181 ILE A C 1
ATOM 1490 O O . ILE A 1 181 ? 0.521 1.160 0.264 1.00 95.81 181 ILE A O 1
ATOM 1494 N N . ALA A 1 182 ? -1.666 1.021 -0.222 1.00 93.06 182 ALA A N 1
ATOM 1495 C CA . ALA A 1 182 ? -2.108 1.537 1.069 1.00 93.06 182 ALA A CA 1
ATOM 1496 C C . ALA A 1 182 ? -3.104 0.622 1.781 1.00 93.06 182 ALA A C 1
ATOM 1498 O O . ALA A 1 182 ? -4.128 0.225 1.222 1.00 93.06 182 ALA A O 1
ATOM 1499 N N . ASN A 1 183 ? -2.849 0.405 3.069 1.00 91.38 183 ASN A N 1
ATOM 1500 C CA . ASN A 1 183 ? -3.833 -0.093 4.015 1.00 91.38 183 ASN A CA 1
ATOM 1501 C C . ASN A 1 183 ? -4.564 1.101 4.630 1.00 91.38 183 ASN A C 1
ATOM 1503 O O . ASN A 1 183 ? -4.096 1.752 5.566 1.00 91.38 183 ASN A O 1
ATOM 1507 N N . ARG A 1 184 ? -5.719 1.408 4.034 1.00 92.00 184 ARG A N 1
ATOM 1508 C CA . ARG A 1 184 ? -6.558 2.552 4.403 1.00 92.00 184 ARG A CA 1
ATOM 1509 C C . ARG A 1 184 ? -7.211 2.350 5.771 1.00 92.00 184 ARG A C 1
ATOM 1511 O O . ARG A 1 184 ? -7.674 1.251 6.092 1.00 92.00 184 ARG A O 1
ATOM 1518 N N . ILE A 1 185 ? -7.308 3.422 6.555 1.00 92.19 185 ILE A N 1
ATOM 1519 C CA . ILE A 1 185 ? -7.964 3.379 7.873 1.00 92.19 185 ILE A CA 1
ATOM 1520 C C . ILE A 1 185 ? -9.478 3.149 7.754 1.00 92.19 185 ILE A C 1
ATOM 1522 O O . ILE A 1 185 ? -10.115 2.664 8.685 1.00 92.19 185 ILE A O 1
ATOM 1526 N N . GLU A 1 186 ? -10.046 3.448 6.590 1.00 91.38 186 GLU A N 1
ATOM 1527 C CA . GLU A 1 186 ? -11.452 3.272 6.243 1.00 91.38 186 GLU A CA 1
ATOM 1528 C C . GLU A 1 186 ? -11.782 1.840 5.803 1.00 91.38 186 GLU A C 1
ATOM 1530 O O . GLU A 1 186 ? -12.948 1.533 5.556 1.00 91.38 186 GLU A O 1
ATOM 1535 N N . ASN A 1 187 ? -10.794 0.939 5.703 1.00 91.19 187 ASN A N 1
ATOM 1536 C CA . ASN A 1 187 ? -11.057 -0.474 5.435 1.00 91.19 187 ASN A CA 1
ATOM 1537 C C . ASN A 1 187 ? -11.679 -1.135 6.676 1.00 91.19 187 ASN A C 1
ATOM 1539 O O . ASN A 1 187 ? -11.005 -1.808 7.460 1.00 91.19 187 ASN A O 1
ATOM 1543 N N . THR A 1 188 ? -12.992 -0.952 6.840 1.00 92.69 188 THR A N 1
ATOM 1544 C CA . THR A 1 188 ? -13.763 -1.433 7.991 1.00 92.69 188 THR A CA 1
ATOM 1545 C C . THR A 1 188 ? -13.556 -2.921 8.235 1.00 92.69 188 THR A C 1
ATOM 1547 O O . THR A 1 188 ? -13.427 -3.328 9.382 1.00 92.69 188 THR A O 1
ATOM 1550 N N . LYS A 1 189 ? -13.475 -3.744 7.181 1.00 90.81 189 LYS A N 1
ATOM 1551 C CA . LYS A 1 189 ? -13.307 -5.195 7.326 1.00 90.81 189 LYS A CA 1
ATOM 1552 C C . LYS A 1 189 ? -11.984 -5.542 8.013 1.00 90.81 189 LYS A C 1
ATOM 1554 O O . LYS A 1 189 ? -11.981 -6.337 8.948 1.00 90.81 189 LYS A O 1
ATOM 1559 N N . HIS A 1 190 ? -10.876 -4.955 7.557 1.00 87.50 190 HIS A N 1
ATOM 1560 C CA . HIS A 1 190 ? -9.558 -5.203 8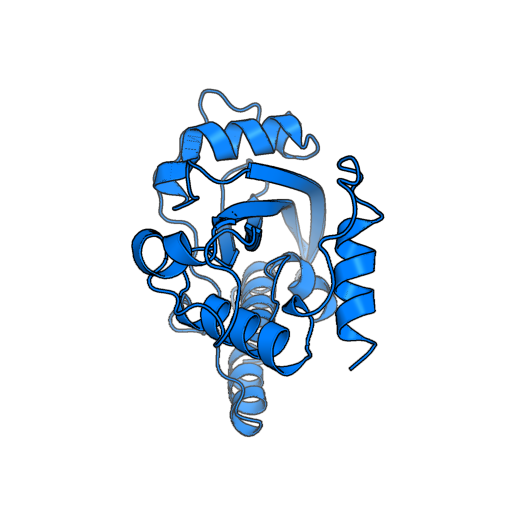.149 1.00 87.50 190 HIS A CA 1
ATOM 1561 C C . HIS A 1 190 ? -9.464 -4.619 9.561 1.00 87.50 190 HIS A C 1
ATOM 1563 O O . HIS A 1 190 ? -9.006 -5.298 10.479 1.00 87.50 190 HIS A O 1
ATOM 1569 N N . GLN A 1 191 ? -9.959 -3.395 9.756 1.00 91.75 191 GLN A N 1
ATOM 1570 C CA . GLN A 1 191 ? -9.914 -2.740 11.063 1.00 91.75 191 GLN A CA 1
ATOM 1571 C C . GLN A 1 191 ? -10.786 -3.450 12.104 1.00 91.75 191 GLN A C 1
ATOM 1573 O O . GLN A 1 191 ? -10.360 -3.596 13.248 1.00 91.75 191 GLN A O 1
ATOM 1578 N N . GLN A 1 192 ? -11.968 -3.939 11.712 1.00 93.88 192 GLN A N 1
ATOM 1579 C CA . GLN A 1 192 ? -12.835 -4.733 12.581 1.00 93.88 192 GLN A CA 1
ATOM 1580 C C . GLN A 1 192 ? -12.131 -6.018 13.014 1.00 93.88 192 GLN A C 1
ATOM 1582 O O . GLN A 1 192 ? -12.013 -6.252 14.209 1.00 93.88 192 GLN A O 1
ATOM 1587 N N . ALA A 1 193 ? -11.586 -6.794 12.069 1.00 91.00 193 ALA A N 1
ATOM 1588 C CA . ALA A 1 193 ? -10.886 -8.041 12.385 1.00 91.00 193 ALA A CA 1
ATOM 1589 C C . ALA A 1 193 ? -9.716 -7.820 13.360 1.00 91.00 193 ALA A C 1
ATOM 1591 O O . ALA A 1 193 ? -9.516 -8.599 14.290 1.00 91.00 193 ALA A O 1
ATOM 1592 N N . ARG A 1 194 ? -8.967 -6.725 13.185 1.00 89.19 194 ARG A N 1
ATOM 1593 C CA . ARG A 1 194 ? -7.882 -6.344 14.094 1.00 89.19 194 ARG A CA 1
ATOM 1594 C C . ARG A 1 194 ? -8.395 -5.962 15.486 1.00 89.19 194 ARG A C 1
ATOM 1596 O O . ARG A 1 194 ? -7.795 -6.357 16.479 1.00 89.19 194 ARG A O 1
ATOM 1603 N N . ILE A 1 195 ? -9.464 -5.173 15.572 1.00 90.69 195 ILE A N 1
ATOM 1604 C CA . ILE A 1 195 ? -10.050 -4.746 16.852 1.00 90.69 195 ILE A CA 1
ATOM 1605 C C . ILE A 1 195 ? -10.669 -5.922 17.602 1.00 90.69 195 ILE A C 1
ATOM 1607 O O . ILE A 1 195 ? -10.481 -6.014 18.814 1.00 90.69 195 ILE A O 1
ATOM 1611 N N . ASP A 1 196 ? -11.351 -6.819 16.893 1.00 91.12 196 ASP A N 1
ATOM 1612 C CA . ASP A 1 196 ? -11.913 -8.043 17.462 1.00 91.12 196 ASP A CA 1
ATOM 1613 C C . ASP A 1 196 ? -10.794 -8.906 18.046 1.00 91.12 196 ASP A C 1
ATOM 1615 O O . ASP A 1 196 ? -10.854 -9.246 19.223 1.00 91.12 196 ASP A O 1
ATOM 1619 N N . TYR A 1 197 ? -9.716 -9.137 17.285 1.00 88.81 197 TYR A N 1
ATOM 1620 C CA . TYR A 1 197 ? -8.540 -9.867 17.767 1.00 88.81 197 TYR A CA 1
ATOM 1621 C C . TYR A 1 197 ? -7.934 -9.243 19.033 1.00 88.81 197 TYR A C 1
ATOM 1623 O O . TYR A 1 197 ? -7.661 -9.950 19.998 1.00 88.81 197 TYR A O 1
ATOM 1631 N N . LEU A 1 198 ? -7.754 -7.916 19.062 1.00 86.75 198 LEU A N 1
ATOM 1632 C CA . LEU A 1 198 ? -7.238 -7.219 20.247 1.00 86.75 198 LEU A CA 1
ATOM 1633 C C . LEU A 1 198 ? -8.188 -7.346 21.450 1.00 86.75 198 LEU A C 1
ATOM 1635 O O . LEU A 1 198 ? -7.738 -7.463 22.588 1.00 86.75 198 LEU A O 1
ATOM 1639 N N . GLY A 1 199 ? -9.501 -7.318 21.215 1.00 87.12 199 GLY A N 1
ATOM 1640 C CA . GLY A 1 199 ? -10.498 -7.553 22.256 1.00 87.12 199 GLY A CA 1
ATOM 1641 C C . GLY A 1 199 ? -10.446 -8.977 22.799 1.00 87.12 199 GLY A C 1
ATOM 1642 O O . GLY A 1 199 ? -10.401 -9.165 24.010 1.00 87.12 199 GLY A O 1
ATOM 1643 N N . GLU A 1 200 ? -10.400 -9.969 21.913 1.00 87.94 200 GLU A N 1
ATOM 1644 C CA . GLU A 1 200 ? -10.309 -11.389 22.268 1.00 87.94 200 GLU A CA 1
ATOM 1645 C C . GLU A 1 200 ? -9.002 -11.728 22.994 1.00 87.94 200 GLU A C 1
ATOM 1647 O O . GLU A 1 200 ? -8.999 -12.582 23.878 1.00 87.94 200 GLU A O 1
ATOM 1652 N N . SER A 1 201 ? -7.909 -11.027 22.682 1.00 86.25 201 SER A N 1
ATOM 1653 C CA . SER A 1 201 ? -6.618 -11.195 23.352 1.00 86.25 201 SER A CA 1
ATOM 1654 C C . SER A 1 201 ? -6.509 -10.458 24.696 1.00 86.25 201 SER A C 1
ATOM 1656 O O . SER A 1 201 ? -5.429 -10.445 25.282 1.00 86.25 201 SER A O 1
ATOM 1658 N N . GLY A 1 202 ? -7.569 -9.784 25.163 1.00 83.75 202 GLY A N 1
ATOM 1659 C CA . GLY A 1 202 ? -7.577 -9.034 26.427 1.00 83.75 202 GLY A CA 1
ATOM 1660 C C . GLY A 1 202 ? -6.805 -7.706 26.404 1.00 83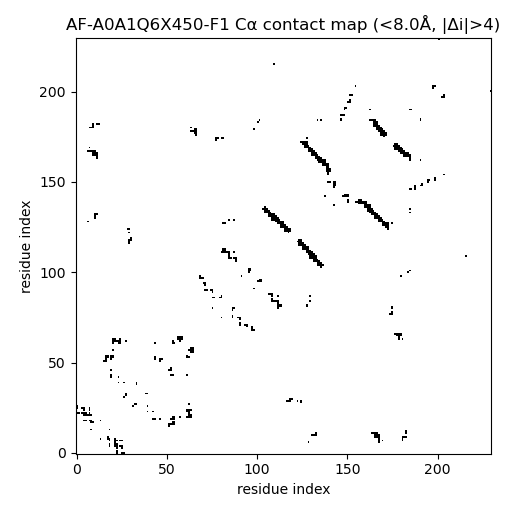.75 202 GLY A C 1
ATOM 1661 O O . GLY A 1 202 ? -6.566 -7.109 27.450 1.00 83.75 202 GLY A O 1
ATOM 1662 N N . PHE A 1 203 ? -6.424 -7.185 25.229 1.00 82.81 203 PHE A N 1
ATOM 1663 C CA . PHE A 1 203 ? -5.613 -5.958 25.118 1.00 82.81 203 PHE A CA 1
ATOM 1664 C C . PHE A 1 203 ? -6.289 -4.727 25.747 1.00 82.81 203 PHE A C 1
ATOM 1666 O O . PHE A 1 203 ? -5.625 -3.813 26.237 1.00 82.81 203 PHE A O 1
ATOM 1673 N N . PHE A 1 204 ? -7.622 -4.668 25.706 1.00 82.69 204 PHE A N 1
ATOM 1674 C CA . PHE A 1 204 ? -8.378 -3.533 26.238 1.00 82.69 204 PHE A CA 1
ATOM 1675 C C . PHE A 1 204 ? -8.664 -3.627 27.743 1.00 82.69 204 PHE A C 1
ATOM 1677 O O . PHE A 1 204 ? -9.114 -2.628 28.309 1.00 82.69 204 PHE A O 1
ATOM 1684 N N . ASP A 1 205 ? -8.361 -4.761 28.380 1.00 81.56 205 ASP A N 1
ATOM 1685 C CA . ASP A 1 205 ? -8.539 -4.961 29.824 1.00 81.56 205 ASP A CA 1
ATOM 1686 C C . ASP A 1 205 ? -7.433 -4.262 30.631 1.00 81.56 205 ASP A C 1
ATOM 1688 O O . ASP A 1 205 ? -7.632 -3.876 31.785 1.00 81.56 205 ASP A O 1
ATOM 1692 N N . GLU A 1 206 ? -6.273 -4.027 30.010 1.00 75.06 206 GLU A N 1
ATOM 1693 C CA . GLU A 1 206 ? -5.172 -3.293 30.622 1.00 75.06 206 GLU A CA 1
ATOM 1694 C C . GLU A 1 206 ? -5.405 -1.765 30.592 1.00 75.06 206 GLU A C 1
ATOM 1696 O O . GLU A 1 206 ? -5.908 -1.194 29.603 1.00 75.06 206 GLU A O 1
ATOM 1701 N N . PRO A 1 207 ? -5.012 -1.037 31.658 1.00 69.81 207 PRO A N 1
ATOM 1702 C CA . PRO A 1 207 ? -5.017 0.420 31.643 1.00 69.81 207 PRO A CA 1
ATOM 1703 C C . PRO A 1 207 ? -4.131 0.932 30.496 1.00 69.81 207 PRO A C 1
ATOM 1705 O O . PRO A 1 207 ? -3.115 0.315 30.172 1.00 69.81 207 PRO A O 1
ATOM 1708 N N . PRO A 1 208 ? -4.510 2.040 29.836 1.00 63.72 208 PRO A N 1
ATOM 1709 C CA . PRO A 1 208 ? -3.763 2.510 28.682 1.00 63.72 208 PRO A CA 1
ATOM 1710 C C . PRO A 1 208 ? -2.339 2.871 29.131 1.00 63.72 208 PRO A C 1
ATOM 1712 O O . PRO A 1 208 ? -2.183 3.469 30.202 1.00 63.72 208 PRO A O 1
ATOM 1715 N N . PRO A 1 209 ? -1.300 2.529 28.347 1.00 57.69 209 PR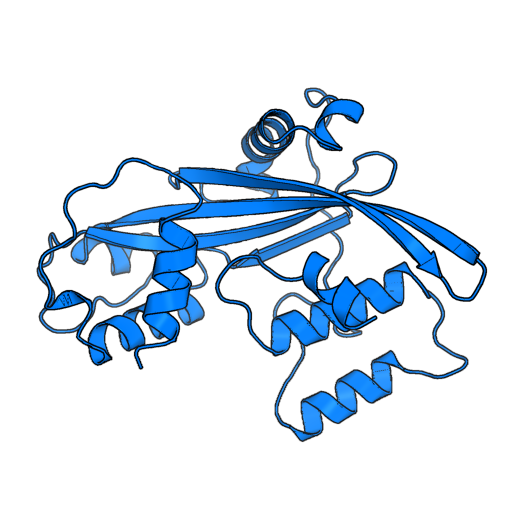O A N 1
ATOM 1716 C CA . PRO A 1 209 ? 0.063 2.870 28.717 1.00 57.69 209 PRO A CA 1
ATOM 1717 C C . PRO A 1 209 ? 0.173 4.389 28.923 1.00 57.69 209 PRO A C 1
ATOM 1719 O O . PRO A 1 209 ? -0.446 5.151 28.167 1.00 57.69 209 PRO A O 1
ATOM 1722 N N . PRO A 1 210 ? 0.942 4.853 29.927 1.00 52.59 210 PRO A N 1
ATOM 1723 C CA . PRO A 1 210 ? 1.186 6.276 30.102 1.00 52.59 210 PRO A CA 1
ATOM 1724 C C . PRO A 1 210 ? 1.762 6.834 28.799 1.00 52.59 210 PRO A C 1
ATOM 1726 O O . PRO A 1 210 ? 2.626 6.209 28.179 1.00 52.59 210 PRO A O 1
ATOM 1729 N N . THR A 1 211 ? 1.232 7.981 28.367 1.00 49.22 211 THR A N 1
ATOM 1730 C CA . THR A 1 211 ? 1.598 8.695 27.135 1.00 49.22 211 THR A CA 1
ATOM 1731 C C . THR A 1 211 ? 3.106 8.661 26.915 1.00 49.22 211 THR A C 1
ATOM 1733 O O . THR A 1 211 ? 3.847 9.404 27.554 1.00 49.22 211 THR A O 1
ATOM 1736 N N . SER A 1 212 ? 3.570 7.779 26.032 1.00 45.97 212 SER A N 1
ATOM 1737 C CA . SER A 1 212 ? 4.966 7.767 25.607 1.00 45.97 212 SER A CA 1
ATOM 1738 C C . SER A 1 212 ? 5.146 8.825 24.514 1.00 45.97 212 SER A C 1
ATOM 1740 O O . SER A 1 212 ? 4.271 8.938 23.649 1.00 45.97 212 SER A O 1
ATOM 1742 N N . PRO A 1 213 ? 6.238 9.611 24.529 1.00 42.34 213 PRO A N 1
ATOM 1743 C CA . PRO A 1 213 ? 6.532 10.554 23.455 1.00 42.34 213 PRO A CA 1
ATOM 1744 C C . PRO A 1 213 ? 6.750 9.803 22.125 1.00 42.34 213 PRO A C 1
ATOM 1746 O O . PRO A 1 213 ? 7.096 8.614 22.139 1.00 42.34 213 PRO A O 1
ATOM 1749 N N . PRO A 1 214 ? 6.531 10.456 20.970 1.00 47.03 214 PRO A N 1
ATOM 1750 C CA . PRO A 1 214 ? 6.695 9.822 19.671 1.00 47.03 214 PRO A CA 1
ATOM 1751 C C . PRO A 1 214 ? 8.188 9.577 19.426 1.00 47.03 214 PRO A C 1
ATOM 1753 O O . PRO A 1 214 ? 8.979 10.505 19.297 1.00 47.03 214 PRO A O 1
ATOM 1756 N N . GLY A 1 215 ? 8.579 8.306 19.437 1.00 45.53 215 GLY A N 1
ATOM 1757 C CA . GLY A 1 215 ? 9.895 7.844 19.024 1.00 45.53 215 GLY A CA 1
ATOM 1758 C C . GLY A 1 215 ? 9.720 6.595 18.152 1.00 45.53 215 GLY A C 1
ATOM 1759 O O . GLY A 1 215 ? 9.078 5.644 18.613 1.00 45.53 215 GLY A O 1
ATOM 1760 N N . PRO A 1 216 ? 10.273 6.562 16.926 1.00 47.75 216 PRO A N 1
ATOM 1761 C CA . PRO A 1 216 ? 9.940 5.561 15.902 1.00 47.75 216 PRO A CA 1
ATOM 1762 C C . PRO A 1 216 ? 10.372 4.132 16.271 1.00 47.75 216 PRO A C 1
ATOM 1764 O O . PRO A 1 216 ? 9.700 3.154 15.950 1.00 47.75 216 PRO A O 1
ATOM 1767 N N . GLN A 1 217 ? 11.449 3.978 17.048 1.00 43.72 217 GLN A N 1
ATOM 1768 C CA . GLN A 1 217 ? 11.989 2.657 17.394 1.00 43.72 217 GLN A CA 1
ATOM 1769 C C . GLN A 1 217 ? 11.179 1.894 18.454 1.00 43.72 217 GLN A C 1
ATOM 1771 O O . GLN A 1 217 ? 11.293 0.671 18.539 1.00 43.72 217 GLN A O 1
ATOM 1776 N N . SER A 1 218 ? 10.366 2.570 19.278 1.00 51.59 218 SER A N 1
ATOM 1777 C CA . SER A 1 218 ? 9.640 1.891 20.361 1.00 51.59 218 SER A CA 1
ATOM 1778 C C . S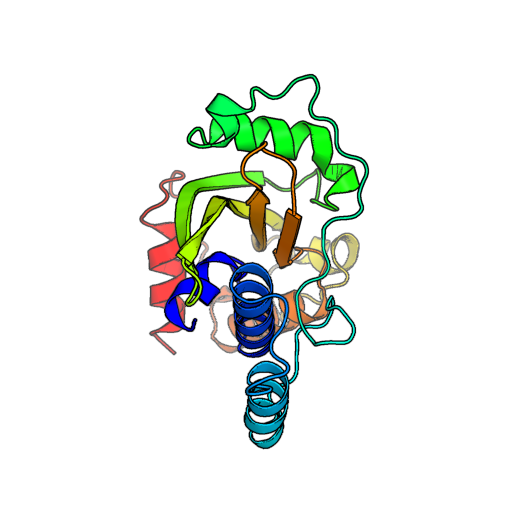ER A 1 218 ? 8.272 1.373 19.925 1.00 51.59 218 SER A C 1
ATOM 1780 O O . SER A 1 218 ? 7.873 0.303 20.372 1.00 51.59 218 SER A O 1
ATOM 1782 N N . GLN A 1 219 ? 7.572 2.065 19.021 1.00 52.84 219 GLN A N 1
ATOM 1783 C CA . GLN A 1 219 ? 6.162 1.770 18.736 1.00 52.84 219 GLN A CA 1
ATOM 1784 C C . GLN A 1 219 ? 5.982 0.599 17.761 1.00 52.84 219 GLN A C 1
ATOM 1786 O O . GLN A 1 219 ? 5.182 -0.299 18.023 1.00 52.84 219 GLN A O 1
ATOM 1791 N N . LEU A 1 220 ? 6.776 0.542 16.688 1.00 48.62 220 LEU A N 1
ATOM 1792 C CA . LEU A 1 220 ? 6.743 -0.559 15.716 1.00 48.62 220 LEU A CA 1
ATOM 1793 C C . LEU A 1 220 ? 7.327 -1.848 16.325 1.00 48.62 220 LEU A C 1
ATOM 1795 O O . LEU A 1 220 ? 6.762 -2.931 16.176 1.00 48.62 220 LEU A O 1
ATOM 1799 N N . ALA A 1 221 ? 8.386 -1.721 17.134 1.00 43.81 221 ALA A N 1
ATOM 1800 C CA . ALA A 1 221 ? 8.948 -2.827 17.909 1.00 43.81 221 ALA A CA 1
ATOM 1801 C C . ALA A 1 221 ? 8.016 -3.316 19.034 1.00 43.81 221 ALA A C 1
ATOM 1803 O O . ALA A 1 221 ? 8.092 -4.487 19.407 1.00 43.81 221 ALA A O 1
ATOM 1804 N N . GLN A 1 222 ? 7.153 -2.456 19.589 1.00 49.06 222 GLN A N 1
ATOM 1805 C CA . GLN A 1 222 ? 6.096 -2.863 20.523 1.00 49.06 222 GLN A CA 1
ATOM 1806 C C . GLN A 1 222 ? 4.966 -3.591 19.794 1.00 49.06 222 GLN A C 1
ATOM 1808 O O . GLN A 1 222 ? 4.570 -4.657 20.247 1.00 49.06 222 GLN A O 1
ATOM 1813 N N . LEU A 1 223 ? 4.514 -3.098 18.637 1.00 49.75 223 LEU A N 1
ATOM 1814 C CA . LEU A 1 223 ? 3.494 -3.770 17.822 1.00 49.75 223 LEU A CA 1
ATOM 1815 C C . LEU A 1 223 ? 3.964 -5.149 17.321 1.00 49.75 223 LEU A C 1
ATOM 1817 O O . LEU A 1 223 ? 3.201 -6.113 17.379 1.00 49.75 223 LEU A O 1
ATOM 1821 N N . HIS A 1 224 ? 5.231 -5.283 16.910 1.00 47.28 224 HIS A N 1
ATOM 1822 C CA . HIS A 1 224 ? 5.821 -6.585 16.572 1.00 47.28 224 HIS A CA 1
ATOM 1823 C C . HIS A 1 224 ? 6.004 -7.495 17.793 1.00 47.28 224 HIS A C 1
ATOM 1825 O O . HIS A 1 224 ? 5.739 -8.690 17.689 1.00 47.28 224 HIS A O 1
ATOM 1831 N N . ARG A 1 225 ? 6.403 -6.961 18.960 1.00 41.12 225 ARG A N 1
ATOM 1832 C CA . ARG A 1 225 ? 6.476 -7.746 20.208 1.00 41.12 225 ARG A CA 1
ATOM 1833 C C . ARG A 1 225 ? 5.104 -8.229 20.678 1.00 41.12 225 ARG A C 1
ATOM 1835 O O . ARG A 1 225 ? 4.998 -9.361 21.129 1.00 41.12 225 ARG A O 1
ATOM 1842 N N . MET A 1 226 ? 4.064 -7.417 20.512 1.00 46.16 226 MET A N 1
ATOM 1843 C CA . MET A 1 226 ? 2.682 -7.781 20.841 1.00 46.16 226 MET A CA 1
ATOM 1844 C C . MET A 1 226 ? 2.123 -8.863 19.904 1.00 46.16 226 MET A C 1
ATOM 1846 O O . MET A 1 226 ? 1.309 -9.665 20.342 1.00 46.16 226 MET A O 1
ATOM 1850 N N . ARG A 1 227 ? 2.599 -8.958 18.650 1.00 47.62 227 ARG A N 1
ATOM 1851 C CA . ARG A 1 227 ? 2.291 -10.090 17.750 1.00 47.62 227 ARG A CA 1
ATOM 1852 C C . ARG A 1 227 ? 3.012 -11.396 18.118 1.00 47.62 227 ARG A C 1
ATOM 1854 O O . ARG A 1 227 ? 2.581 -12.445 17.666 1.00 47.62 227 ARG A O 1
ATOM 1861 N N . LEU A 1 228 ? 4.106 -11.337 18.885 1.00 34.53 228 LEU A N 1
ATOM 1862 C CA . LEU A 1 228 ? 4.929 -12.497 19.268 1.00 34.53 228 LEU A CA 1
ATOM 1863 C C . LEU A 1 228 ? 4.570 -13.090 20.643 1.00 34.53 228 LEU A C 1
ATOM 1865 O O . LEU A 1 228 ? 5.095 -14.142 20.991 1.00 34.53 228 LEU A O 1
ATOM 1869 N N . MET A 1 229 ? 3.727 -12.416 21.434 1.00 34.03 229 MET A N 1
ATOM 1870 C CA . MET A 1 229 ? 3.262 -12.895 22.748 1.00 34.03 229 MET A CA 1
ATOM 1871 C C . MET A 1 229 ? 1.853 -13.518 22.716 1.00 34.03 229 MET A C 1
ATOM 1873 O O . MET A 1 229 ? 1.220 -13.634 23.763 1.00 34.03 229 MET A O 1
ATOM 1877 N N . GLY A 1 230 ? 1.378 -13.918 21.533 1.00 35.22 230 GLY A N 1
ATOM 1878 C CA . GLY A 1 230 ? 0.198 -14.766 21.331 1.00 35.22 230 GLY A CA 1
ATOM 1879 C C . GLY A 1 230 ? 0.596 -16.127 20.784 1.00 35.22 230 GLY A C 1
ATOM 1880 O O . GLY A 1 230 ? 1.545 -16.159 19.967 1.00 35.22 230 GLY A O 1
#

Nearest PDB structures (foldseek):
  5aj4-assembly1_AE  TM=2.813E-01  e=1.539E-01  Sus scrofa
  7qi6-assembly1_AD  TM=2.754E-01  e=2.680E-01  Homo sapiens
  7a3i-assembly2_C  TM=3.838E-01  e=6.760E-01  Homo sapiens
  3bhd-assembly1_A  TM=2.184E-01  e=3.032E-01  Homo sapiens

Radius of gyration: 19.08 Å; Cα contacts (8 Å, |Δi|>4): 361; chains: 1; bounding box: 41×46×54 Å

Mean predicted aligned error: 6.96 Å

pLDDT: mean 87.13, std 14.42, range [34.03, 97.88]

Foldseek 3Di:
DQVQLVLQAAPPPTDPQRSLQSVLQVCCLQCVDPPVPPVLVVSQVVCVVVVHHHDDQPDPSSHHAWQPFDFDCPPADLVCLQFPQVRVVVRCQRCVVSLVHDPQWDKGWPGKHWDWDQHPVRDIWTKIKIKMKTKDKDFQLCCCVPQVAHAAPPFDRRDIDIQMKIWIFIAGPRRHTTHTGIDHSNPRVSRNVVNNVCNVVCVRVDDDPPDDPDDPVPPVVVVVVVVVVD

Secondary structure (DSSP, 8-state):
-TTGGGGGS-SSS--HHHHHHHHHHHHHHH-S--TTT-HHHHHHHHHHHTT----SSB-TTSSBPPP-S----TTS-HHHHTT-HHHHHHHHHHHTTTTT--SSSEEEEEEEEEEEEE-TT--EEEEEEEEEEEEEEEETTTHHHHH-PPPPTT--TT-EEEEEEEEEEEE-TTS-EEEEEEE-TT-HHHHHHHHHHHHHTTTTTSPPPP-----HHHHHHHHHHHHH--

Sequence (230 aa):
MAIRALDYCPPTDLTFSDYLSALLTIDREVVPDDYQYGYRKWLLKNFNDYGIRQAGETDVDGTWKRCDQELIYSRSHYDSMLHEPQEVFRFIWENRNALKIDTDSYIEVESVRPSVRVGPDGFVLHETVAEYIQILTLQANELKKRLSIIPPKGIDPTRRIRIFGGGALIFDEYGQLKYQIANRIENTKHQQARIDYLGESGFFDEPPPPTSPPGPQSQLAQLHRMRLMG